Protein AF-A0A925VMS3-F1 (afdb_monomer)

Structure (mmCIF, N/CA/C/O backbone):
data_AF-A0A925VMS3-F1
#
_entry.id   AF-A0A925VMS3-F1
#
loop_
_atom_site.group_PDB
_atom_site.id
_atom_site.type_symbol
_atom_site.label_atom_id
_atom_site.label_alt_id
_atom_site.label_comp_id
_atom_site.label_asym_id
_atom_site.label_entity_id
_atom_site.label_seq_id
_atom_site.pdbx_PDB_ins_code
_atom_site.Cartn_x
_atom_site.Cartn_y
_atom_site.Cartn_z
_atom_site.occupancy
_atom_site.B_iso_or_equiv
_atom_site.auth_seq_id
_atom_site.auth_comp_id
_atom_site.auth_asym_id
_atom_site.auth_atom_id
_atom_site.pdbx_PDB_model_num
ATOM 1 N N . ARG A 1 1 ? -13.664 -15.730 35.295 1.00 66.88 1 ARG A N 1
ATOM 2 C CA . ARG A 1 1 ? -12.703 -15.836 34.170 1.00 66.88 1 ARG A CA 1
ATOM 3 C C . ARG A 1 1 ? -13.511 -15.685 32.893 1.00 66.88 1 ARG A C 1
ATOM 5 O O . ARG A 1 1 ? -14.381 -16.520 32.684 1.00 66.88 1 ARG A O 1
ATOM 12 N N . SER A 1 2 ? -13.298 -14.628 32.112 1.00 81.94 2 SER A N 1
ATOM 13 C CA . SER A 1 2 ? -13.804 -14.570 30.737 1.00 81.94 2 SER A CA 1
ATOM 14 C C . SER A 1 2 ? -12.946 -15.485 29.861 1.00 81.94 2 SER A C 1
ATOM 16 O O . SER A 1 2 ? -11.753 -15.666 30.123 1.00 81.94 2 SER A O 1
ATOM 18 N N . ARG A 1 3 ? -13.569 -16.128 28.875 1.00 87.44 3 ARG A N 1
ATOM 19 C CA . ARG A 1 3 ? -12.893 -16.915 27.844 1.00 87.44 3 ARG A CA 1
ATOM 20 C C . ARG A 1 3 ? -13.373 -16.373 26.511 1.00 87.44 3 ARG A C 1
ATOM 22 O O . ARG A 1 3 ? -14.551 -16.517 26.210 1.00 87.44 3 ARG A O 1
ATOM 29 N N . GLU A 1 4 ? -12.451 -15.824 25.737 1.00 87.56 4 GLU A N 1
ATOM 30 C CA . GLU A 1 4 ? -12.708 -15.406 24.361 1.00 87.56 4 GLU A CA 1
ATOM 31 C C . GLU A 1 4 ? -12.240 -16.492 23.387 1.00 87.56 4 GLU A C 1
ATOM 33 O O . GLU A 1 4 ? -11.300 -17.246 23.672 1.00 87.56 4 GLU A O 1
ATOM 38 N N . ARG A 1 5 ? -12.921 -16.605 22.244 1.00 89.38 5 ARG A N 1
ATOM 39 C CA . ARG A 1 5 ? -12.548 -17.507 21.148 1.00 89.38 5 ARG A CA 1
ATOM 40 C C . ARG A 1 5 ? -12.507 -16.711 19.851 1.00 89.38 5 ARG A C 1
ATOM 42 O O . ARG A 1 5 ? -13.548 -16.297 19.359 1.00 89.38 5 ARG A O 1
ATOM 49 N N . PHE A 1 6 ? -11.318 -16.609 19.274 1.00 87.12 6 PHE A N 1
ATOM 50 C CA . PHE A 1 6 ? -11.099 -16.019 17.959 1.00 87.12 6 PHE A CA 1
ATOM 51 C C . PHE A 1 6 ? -11.103 -17.122 16.898 1.00 87.12 6 PHE A C 1
ATOM 53 O O . PHE A 1 6 ? -10.580 -18.218 17.124 1.00 87.12 6 PHE A O 1
ATOM 60 N N . VAL A 1 7 ? -11.745 -16.856 15.764 1.00 88.81 7 VAL A N 1
ATOM 61 C CA . VAL A 1 7 ? -11.825 -17.772 14.622 1.00 88.81 7 VAL A CA 1
ATOM 62 C C . VAL A 1 7 ? -11.480 -16.972 13.380 1.00 88.81 7 VAL A C 1
ATOM 64 O O . VAL A 1 7 ? -12.069 -15.924 13.147 1.00 88.81 7 VAL A O 1
ATOM 67 N N . SER A 1 8 ? -10.551 -17.483 12.581 1.00 87.19 8 SER A N 1
ATOM 68 C CA . SER A 1 8 ? -10.193 -16.896 11.296 1.00 87.19 8 SER A CA 1
ATOM 69 C C . SER A 1 8 ? -10.151 -17.970 10.210 1.00 87.19 8 SER A C 1
ATOM 71 O O . SER A 1 8 ? -10.013 -19.161 10.501 1.00 87.19 8 SER A O 1
ATOM 73 N N . GLY A 1 9 ? -10.273 -17.533 8.954 1.00 84.88 9 GLY A N 1
ATOM 74 C CA . GLY A 1 9 ? -9.850 -18.312 7.793 1.00 84.88 9 GLY A CA 1
ATOM 75 C C . GLY A 1 9 ? -8.319 -18.405 7.694 1.00 84.88 9 GLY A C 1
ATOM 76 O O . GLY A 1 9 ? -7.619 -18.039 8.643 1.00 84.88 9 GLY A O 1
ATOM 77 N N . PRO A 1 10 ? -7.782 -18.871 6.552 1.00 87.12 10 PRO A N 1
ATOM 78 C CA . PRO A 1 10 ? -6.340 -18.942 6.346 1.00 87.12 10 PRO A CA 1
ATOM 79 C C . PRO A 1 10 ? -5.694 -17.564 6.533 1.00 87.12 10 PRO A C 1
ATOM 81 O O . PRO A 1 10 ? -6.092 -16.593 5.883 1.00 87.12 10 PRO A O 1
ATOM 84 N N . GLN A 1 11 ? -4.716 -17.497 7.431 1.00 86.94 11 GLN A N 1
ATOM 85 C CA . GLN A 1 11 ? -3.882 -16.327 7.673 1.00 86.94 11 GLN A CA 1
ATOM 86 C C . GLN A 1 11 ? -2.421 -16.740 7.604 1.00 86.94 11 GLN A C 1
ATOM 88 O O . GLN A 1 11 ? -2.073 -17.881 7.917 1.00 86.94 11 GLN A O 1
ATOM 93 N N . ARG A 1 12 ? -1.591 -15.797 7.172 1.00 89.06 12 ARG A N 1
ATOM 94 C CA . ARG A 1 12 ? -0.152 -15.981 7.049 1.00 89.06 12 ARG A CA 1
ATOM 95 C C . ARG A 1 12 ? 0.535 -16.098 8.410 1.00 89.06 12 ARG A C 1
ATOM 97 O O . ARG A 1 12 ? 1.390 -16.956 8.603 1.00 89.06 12 ARG A O 1
ATOM 104 N N . ASP A 1 13 ? 0.129 -15.266 9.355 1.00 89.81 13 ASP A N 1
ATOM 105 C CA . ASP A 1 13 ? 0.558 -15.300 10.746 1.00 89.81 13 ASP A CA 1
ATOM 106 C C . ASP A 1 13 ? -0.603 -14.886 11.671 1.00 89.81 13 ASP A C 1
ATOM 108 O O . ASP A 1 13 ? -1.762 -14.853 11.254 1.00 89.81 13 ASP A O 1
ATOM 112 N N . PHE A 1 14 ? -0.313 -14.681 12.957 1.00 88.88 14 PHE A N 1
ATOM 113 C CA . PHE A 1 14 ? -1.307 -14.353 13.975 1.00 88.88 14 PHE A CA 1
ATOM 114 C C . PHE A 1 14 ? -0.775 -13.261 14.901 1.00 88.88 14 PHE A C 1
ATOM 116 O O . PHE A 1 14 ? 0.317 -13.390 15.458 1.00 88.88 14 PHE A O 1
ATOM 123 N N . MET A 1 15 ? -1.596 -12.238 15.132 1.00 89.94 15 MET A N 1
ATOM 124 C CA . MET A 1 15 ? -1.332 -11.163 16.083 1.00 89.94 15 MET A CA 1
ATOM 125 C C . MET A 1 15 ? -2.490 -11.033 17.070 1.00 89.94 15 MET A C 1
ATOM 127 O O . MET A 1 15 ? -3.656 -11.181 16.717 1.00 89.94 15 MET A O 1
ATOM 131 N N . MET A 1 16 ? -2.162 -10.714 18.320 1.00 88.94 16 MET A N 1
ATOM 132 C CA . MET A 1 16 ? -3.140 -10.346 19.337 1.00 88.94 16 MET A CA 1
ATOM 133 C C . MET A 1 16 ? -2.642 -9.109 20.073 1.00 88.94 16 MET A C 1
ATOM 135 O O . MET A 1 16 ? -1.530 -9.098 20.602 1.00 88.94 16 MET A O 1
ATOM 139 N N . THR A 1 17 ? -3.490 -8.087 20.152 1.00 84.12 17 THR A N 1
ATOM 140 C CA . THR A 1 17 ? -3.266 -6.931 21.024 1.00 84.12 17 THR A CA 1
ATOM 141 C C . THR A 1 17 ? -4.254 -6.979 22.186 1.00 84.12 17 THR A C 1
ATOM 143 O O . THR A 1 17 ? -5.398 -7.397 22.032 1.00 84.12 17 THR A O 1
ATOM 146 N N . ALA A 1 18 ? -3.804 -6.591 23.378 1.00 87.12 18 ALA A N 1
ATOM 147 C CA . ALA A 1 18 ? -4.658 -6.464 24.553 1.00 87.12 18 ALA A CA 1
ATOM 148 C C . ALA A 1 18 ? -4.375 -5.108 25.199 1.00 87.12 18 ALA A C 1
ATOM 150 O O . ALA A 1 18 ? -3.366 -4.927 25.882 1.00 87.12 18 ALA A O 1
ATOM 151 N N . MET A 1 19 ? -5.246 -4.139 24.931 1.00 84.88 19 MET A N 1
ATOM 152 C CA . MET A 1 19 ? -5.099 -2.752 25.368 1.00 84.88 19 MET A CA 1
ATOM 153 C C . MET A 1 19 ? -6.327 -2.341 26.180 1.00 84.88 19 MET A C 1
ATOM 155 O O . MET A 1 19 ? -7.441 -2.766 25.889 1.00 84.88 19 MET A O 1
ATOM 159 N N . ASN A 1 20 ? -6.125 -1.526 27.216 1.00 88.06 20 ASN A N 1
ATOM 160 C CA . ASN A 1 20 ? -7.212 -0.994 28.035 1.00 88.06 20 ASN A CA 1
ATOM 161 C C . ASN A 1 20 ? -7.379 0.509 27.783 1.00 88.06 20 ASN A C 1
ATOM 163 O O . ASN A 1 20 ? -6.393 1.211 27.563 1.00 88.06 20 ASN A O 1
ATOM 167 N N . GLY A 1 21 ? -8.617 0.995 27.876 1.00 91.56 21 GLY A N 1
ATOM 168 C CA . GLY A 1 21 ? -8.929 2.422 27.803 1.00 91.56 21 GLY A CA 1
ATOM 169 C C . GLY A 1 21 ? -8.859 3.028 26.402 1.00 91.56 21 GLY A C 1
ATOM 170 O O . GLY A 1 21 ? -8.615 4.226 26.301 1.00 91.56 21 GLY A O 1
ATOM 171 N N . LEU A 1 22 ? -9.036 2.229 25.343 1.00 95.69 22 LEU A N 1
ATOM 172 C CA . LEU A 1 22 ? -9.252 2.747 23.990 1.00 95.69 22 LEU A CA 1
ATOM 173 C C . LEU A 1 22 ? -10.744 2.993 23.755 1.00 95.69 22 LEU A C 1
ATOM 175 O O . LEU A 1 22 ? -11.582 2.182 24.148 1.00 95.69 22 LEU A O 1
ATOM 179 N N . ASP A 1 23 ? -11.047 4.093 23.076 1.00 97.56 23 ASP A N 1
ATOM 180 C CA . ASP A 1 23 ? -12.342 4.311 22.446 1.00 97.56 23 ASP A CA 1
ATOM 181 C C . ASP A 1 23 ? -12.379 3.568 21.102 1.00 97.56 23 ASP A C 1
ATOM 183 O O . ASP A 1 23 ? -11.338 3.224 20.531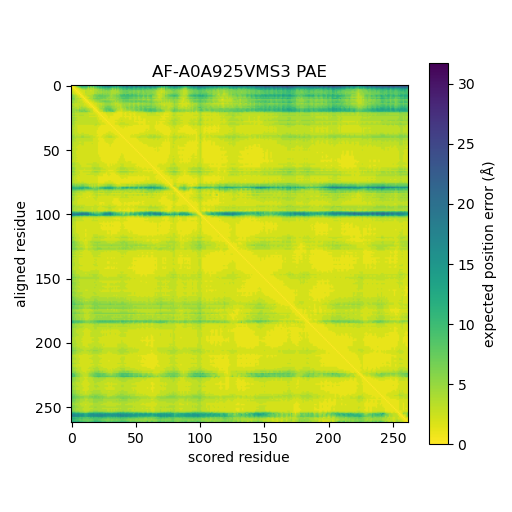 1.00 97.56 23 ASP A O 1
ATOM 187 N N . GLN A 1 24 ? -13.583 3.333 20.579 1.00 97.62 24 GLN A N 1
ATOM 188 C CA . GLN A 1 24 ? -13.754 2.695 19.278 1.00 97.62 24 GLN A CA 1
ATOM 189 C C . GLN A 1 24 ? -14.827 3.371 18.427 1.00 97.62 24 GLN A C 1
ATOM 191 O O . GLN A 1 24 ? -15.846 3.846 18.932 1.00 97.62 24 GLN A O 1
ATOM 196 N N . ALA A 1 25 ? -14.621 3.315 17.116 1.00 98.44 25 ALA A N 1
ATOM 197 C CA . ALA A 1 25 ? -15.638 3.537 16.099 1.00 98.44 25 ALA A CA 1
ATOM 198 C C . ALA A 1 25 ? -15.688 2.302 15.198 1.00 98.44 25 ALA A C 1
ATOM 200 O O . ALA A 1 25 ? -14.659 1.687 14.930 1.00 98.44 25 ALA A O 1
ATOM 201 N N . SER A 1 26 ? -16.866 1.931 14.709 1.00 98.62 26 SER A N 1
ATOM 202 C CA . SER A 1 26 ? -17.013 0.753 13.852 1.00 98.62 26 SER A CA 1
ATOM 203 C C . SER A 1 26 ? -18.007 0.983 12.729 1.00 98.62 26 SER A C 1
ATOM 205 O O . SER A 1 26 ? -18.964 1.739 12.890 1.00 98.62 26 SER A O 1
ATOM 207 N N . GLY A 1 27 ? -17.809 0.275 11.625 1.00 98.62 27 GLY A N 1
ATOM 208 C CA . GLY A 1 27 ? -18.684 0.286 10.463 1.00 98.62 27 GLY A CA 1
ATOM 209 C C . GLY A 1 27 ? -18.505 -0.975 9.627 1.00 98.62 27 GLY A C 1
ATOM 210 O O . GLY A 1 27 ? -17.866 -1.933 10.057 1.00 98.62 27 GLY A O 1
ATOM 211 N N . GLU A 1 28 ? -19.067 -0.972 8.424 1.00 98.50 28 GLU A N 1
ATOM 212 C CA . GLU A 1 28 ? -18.969 -2.088 7.482 1.00 98.50 28 GLU A CA 1
ATOM 213 C C . GLU A 1 28 ? -18.563 -1.587 6.088 1.00 98.50 28 GLU A C 1
ATOM 215 O O . GLU A 1 28 ? -18.894 -0.459 5.696 1.00 98.50 28 GLU A O 1
ATOM 220 N N . ALA A 1 29 ? -17.842 -2.414 5.338 1.00 98.50 29 ALA A N 1
ATOM 221 C CA . ALA A 1 29 ? -17.604 -2.241 3.911 1.00 98.50 29 ALA A CA 1
ATOM 222 C C . ALA A 1 29 ? -17.580 -3.611 3.224 1.00 98.50 29 ALA A C 1
ATOM 224 O O . ALA A 1 29 ? -16.805 -4.477 3.612 1.00 98.50 29 ALA A O 1
ATOM 225 N N . ASP A 1 30 ? -18.423 -3.797 2.205 1.00 97.81 30 ASP A N 1
ATOM 226 C CA . ASP A 1 30 ? -18.496 -5.013 1.382 1.00 97.81 30 ASP A CA 1
ATOM 227 C C . ASP A 1 30 ? -18.602 -6.332 2.178 1.00 97.81 30 ASP A C 1
ATOM 229 O O . ASP A 1 30 ? -18.012 -7.344 1.797 1.00 97.81 30 ASP A O 1
ATOM 233 N N . GLY A 1 31 ? -19.362 -6.337 3.280 1.00 97.25 31 GLY A N 1
ATOM 234 C CA . GLY A 1 31 ? -19.518 -7.507 4.154 1.00 97.25 31 GLY A CA 1
ATOM 235 C C . GLY A 1 31 ? -18.400 -7.696 5.185 1.00 97.25 31 GLY A C 1
ATOM 236 O O . GLY A 1 31 ? -18.443 -8.660 5.948 1.00 97.25 31 GLY A O 1
ATOM 237 N N . THR A 1 32 ? -17.425 -6.786 5.237 1.00 98.25 32 THR A N 1
ATOM 238 C CA . THR A 1 32 ? -16.353 -6.760 6.237 1.00 98.25 32 THR A CA 1
ATOM 239 C C . THR A 1 32 ? -16.691 -5.758 7.329 1.00 98.25 32 THR A C 1
ATOM 241 O O . THR A 1 32 ? -16.842 -4.562 7.060 1.00 98.25 32 THR A O 1
ATOM 244 N N . ARG A 1 33 ? -16.762 -6.217 8.577 1.00 98.50 33 ARG A N 1
ATOM 245 C CA . ARG A 1 33 ? -16.817 -5.342 9.748 1.00 98.50 33 ARG A CA 1
ATOM 246 C C . ARG A 1 33 ? -15.456 -4.685 9.950 1.00 98.50 33 ARG A C 1
ATOM 248 O O . ARG A 1 33 ? -14.433 -5.356 9.946 1.00 98.50 33 ARG A O 1
ATOM 255 N N . ILE A 1 34 ? -15.438 -3.377 10.161 1.00 98.81 34 ILE A N 1
ATOM 256 C CA . ILE A 1 34 ? -14.207 -2.625 10.400 1.00 98.81 34 ILE A CA 1
ATOM 257 C C . ILE A 1 34 ? -14.328 -1.896 11.727 1.00 98.81 34 ILE A C 1
ATOM 259 O O . ILE A 1 34 ? -15.336 -1.228 11.978 1.00 98.81 34 ILE A O 1
ATOM 263 N N . VAL A 1 35 ? -13.308 -2.017 12.571 1.00 98.62 35 VAL A N 1
ATOM 264 C CA . VAL A 1 35 ? -13.250 -1.342 13.871 1.00 98.62 35 VAL A CA 1
ATOM 265 C C . VAL A 1 35 ? -11.980 -0.507 13.946 1.00 98.62 35 VAL A C 1
ATOM 267 O O . VAL A 1 35 ? -10.885 -1.023 13.767 1.00 98.62 35 VAL A O 1
ATOM 270 N N . SER A 1 36 ? -12.117 0.790 14.215 1.00 98.62 36 SER A N 1
ATOM 271 C CA . SER A 1 36 ? -10.994 1.659 14.554 1.00 98.62 36 SER A CA 1
ATOM 272 C C . SER A 1 36 ? -10.924 1.836 16.065 1.00 98.62 36 SER A C 1
ATOM 274 O O . SER A 1 36 ? -11.852 2.381 16.662 1.00 98.62 36 SER A O 1
ATOM 276 N N . TYR A 1 37 ? -9.818 1.398 16.661 1.00 98.31 37 TYR A N 1
ATOM 277 C CA . TYR A 1 37 ? -9.490 1.578 18.072 1.00 98.31 37 TYR A CA 1
ATOM 278 C C . TYR A 1 37 ? -8.510 2.738 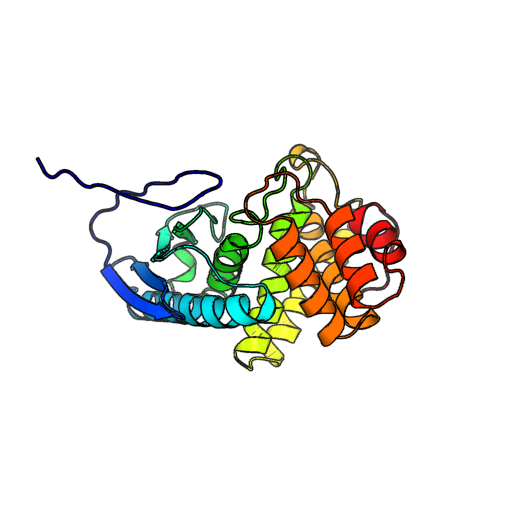18.239 1.00 98.31 37 TYR A C 1
ATOM 280 O O . TYR A 1 37 ? -7.474 2.785 17.573 1.00 98.31 37 TYR A O 1
ATOM 288 N N . TYR A 1 38 ? -8.806 3.674 19.138 1.00 97.69 38 TYR A N 1
ATOM 289 C CA . TYR A 1 38 ? -8.010 4.890 19.313 1.00 97.69 38 TYR A CA 1
ATOM 290 C C . TYR A 1 38 ? -8.002 5.396 20.756 1.00 97.69 38 TYR A C 1
ATOM 292 O O . TYR A 1 38 ? -8.852 5.059 21.574 1.00 97.69 38 TYR A O 1
ATOM 300 N N . GLN A 1 39 ? -7.007 6.217 21.089 1.00 96.81 39 GLN A N 1
ATOM 301 C CA . GLN A 1 39 ? -6.898 6.820 22.416 1.00 96.81 39 GLN A CA 1
ATOM 302 C C . GLN A 1 39 ? -8.040 7.826 22.661 1.00 96.81 39 GLN A C 1
ATOM 304 O O . GLN A 1 39 ? -8.406 8.566 21.738 1.00 96.81 39 GLN A O 1
ATOM 309 N N . PRO A 1 40 ? -8.547 7.934 23.903 1.00 96.31 40 PRO A N 1
ATOM 310 C CA . PRO A 1 40 ? -9.506 8.963 24.274 1.00 96.31 40 PRO A CA 1
ATOM 311 C C . PRO A 1 40 ? -9.018 10.362 23.888 1.00 96.31 40 PRO A C 1
ATOM 313 O O . PRO A 1 40 ? -7.845 10.700 24.053 1.00 96.31 40 PRO A O 1
ATOM 316 N N . GLY A 1 41 ? -9.926 11.174 23.345 1.00 95.69 41 GLY A N 1
ATOM 317 C CA . GLY A 1 41 ? -9.612 12.498 22.791 1.00 95.69 41 GLY A CA 1
ATOM 318 C C . GLY A 1 41 ? -9.253 12.507 21.300 1.00 95.69 41 GLY A C 1
ATOM 319 O O . GLY A 1 41 ? -9.253 13.577 20.696 1.00 95.69 41 GLY A O 1
ATOM 320 N N . ASN A 1 42 ? -9.050 11.344 20.668 1.00 97.12 42 ASN A N 1
ATOM 321 C CA . ASN A 1 42 ? -8.769 11.239 19.230 1.00 97.12 42 ASN A CA 1
ATOM 322 C C . ASN A 1 42 ? -9.989 10.847 18.378 1.00 97.12 42 ASN A C 1
ATOM 324 O O . ASN A 1 42 ? -9.812 10.421 17.239 1.00 97.12 42 ASN A O 1
ATOM 328 N N . ALA A 1 43 ? -11.222 11.009 18.871 1.00 97.31 43 ALA A N 1
ATOM 329 C CA . ALA A 1 43 ? -12.439 10.534 18.195 1.00 97.31 43 ALA A CA 1
ATOM 330 C C . ALA A 1 43 ? -12.552 10.956 16.716 1.00 97.31 43 ALA A C 1
ATOM 332 O O . ALA A 1 43 ? -12.866 10.136 15.858 1.00 97.31 43 ALA A O 1
ATOM 333 N N . ALA A 1 44 ? -12.216 12.207 16.385 1.00 97.00 44 ALA A N 1
ATOM 334 C CA . ALA A 1 44 ? -12.230 12.683 15.000 1.00 97.00 44 ALA A CA 1
ATOM 335 C C . ALA A 1 44 ? -11.154 12.020 14.115 1.00 97.00 44 ALA A C 1
ATOM 337 O O . ALA A 1 44 ? -11.367 11.810 12.923 1.00 97.00 44 ALA A O 1
ATOM 338 N N . ALA A 1 45 ? -9.980 11.694 14.661 1.00 97.69 45 ALA A N 1
ATOM 339 C CA . ALA A 1 45 ? -8.958 10.947 13.928 1.00 97.69 45 ALA A CA 1
ATOM 340 C C . ALA A 1 45 ? -9.325 9.461 13.801 1.00 97.69 45 ALA A C 1
ATOM 342 O O . ALA A 1 45 ? -9.156 8.898 12.727 1.00 97.69 45 ALA A O 1
ATOM 343 N N . GLY A 1 46 ? -9.911 8.870 14.844 1.00 98.12 46 GLY A N 1
ATOM 344 C CA . GLY A 1 46 ? -10.482 7.524 14.818 1.00 98.12 46 GLY A CA 1
ATOM 345 C C . GLY A 1 46 ? -11.555 7.338 13.752 1.00 98.12 46 GLY A C 1
ATOM 346 O O . GLY A 1 46 ? -11.490 6.406 12.957 1.00 98.12 46 GLY A O 1
ATOM 347 N N . ALA A 1 47 ? -12.494 8.282 13.655 1.00 98.31 47 ALA A N 1
ATOM 348 C CA . ALA A 1 47 ? -13.507 8.277 12.602 1.00 98.31 47 ALA A CA 1
ATOM 349 C C . ALA A 1 47 ? -12.887 8.365 11.194 1.00 98.31 47 ALA A C 1
ATOM 351 O O . ALA A 1 47 ? -13.296 7.628 10.302 1.00 98.31 47 ALA A O 1
ATOM 352 N N . ARG A 1 48 ? -11.858 9.206 10.999 1.00 98.00 48 ARG A N 1
ATOM 353 C CA . ARG A 1 48 ? -11.128 9.301 9.719 1.00 98.00 48 ARG A CA 1
ATOM 354 C C . ARG A 1 48 ? -10.354 8.024 9.382 1.00 98.00 48 ARG A C 1
ATOM 356 O O . ARG A 1 48 ? -10.281 7.657 8.216 1.00 98.00 48 ARG A O 1
ATOM 363 N N . ALA A 1 49 ? -9.773 7.353 10.377 1.00 98.56 49 ALA A N 1
ATOM 364 C CA . ALA A 1 49 ? -9.095 6.075 10.177 1.00 98.56 49 ALA A CA 1
ATOM 365 C C . ALA A 1 49 ? -10.089 4.973 9.773 1.00 98.56 49 ALA A C 1
ATOM 367 O O . ALA A 1 49 ? -9.829 4.236 8.825 1.00 98.56 49 ALA A O 1
ATOM 368 N N . LEU A 1 50 ? -11.254 4.911 10.431 1.00 98.81 50 LEU A N 1
ATOM 369 C CA . LEU A 1 50 ? -12.350 4.020 10.043 1.00 98.81 50 LEU A CA 1
ATOM 370 C C . LEU A 1 50 ? -12.817 4.291 8.605 1.00 98.81 50 LEU A C 1
ATOM 372 O O . LEU A 1 50 ? -12.928 3.357 7.814 1.00 98.81 50 LEU A O 1
ATOM 376 N N . GLU A 1 51 ? -13.061 5.557 8.259 1.00 98.75 51 GLU A N 1
ATOM 377 C CA . GLU A 1 51 ? -13.504 5.950 6.919 1.00 98.75 51 GLU A CA 1
ATOM 378 C C . GLU A 1 51 ? -12.482 5.551 5.846 1.00 98.75 51 GLU A C 1
ATOM 380 O O . GLU A 1 51 ? -12.854 4.926 4.850 1.00 98.75 51 GLU A O 1
ATOM 385 N N . ALA A 1 52 ? -11.197 5.838 6.076 1.00 98.75 52 ALA A N 1
ATOM 386 C CA . ALA A 1 52 ? -10.122 5.468 5.161 1.00 98.75 52 ALA A CA 1
ATOM 387 C C . ALA A 1 52 ? -10.044 3.949 4.958 1.00 98.75 52 ALA A C 1
ATOM 389 O O . ALA A 1 52 ? -9.933 3.487 3.824 1.00 98.75 52 ALA A O 1
ATOM 390 N N . ALA A 1 53 ? -10.178 3.156 6.026 1.00 98.88 53 ALA A N 1
ATOM 391 C CA . ALA A 1 53 ? -10.196 1.699 5.923 1.00 98.88 53 ALA A CA 1
ATOM 392 C C . ALA A 1 53 ? -11.424 1.179 5.157 1.00 98.88 53 ALA A C 1
ATOM 394 O O . ALA A 1 53 ? -11.291 0.302 4.306 1.00 98.88 53 ALA A O 1
ATOM 395 N N . GLN A 1 54 ? -12.613 1.747 5.385 1.00 98.94 54 GLN A N 1
ATOM 396 C CA . GLN A 1 54 ? -13.818 1.391 4.628 1.00 98.94 54 GLN A CA 1
ATOM 397 C C . GLN A 1 54 ? -13.687 1.730 3.139 1.00 98.94 54 GLN A C 1
ATOM 399 O O . GLN A 1 54 ? -14.100 0.944 2.288 1.00 98.94 54 GLN A O 1
ATOM 404 N N . GLN A 1 55 ? -13.128 2.896 2.810 1.00 98.88 55 GLN A N 1
ATOM 405 C CA . GLN A 1 55 ? -12.859 3.297 1.429 1.00 98.88 55 GLN A CA 1
ATOM 406 C C . GLN A 1 55 ? -11.820 2.372 0.783 1.00 98.88 55 GLN A C 1
ATOM 408 O O . GLN A 1 55 ? -12.071 1.853 -0.304 1.00 98.88 55 GLN A O 1
ATOM 413 N N . ALA A 1 56 ? -10.713 2.092 1.476 1.00 98.94 56 ALA A N 1
ATOM 414 C CA . ALA A 1 56 ? -9.665 1.189 1.014 1.00 98.94 56 ALA A CA 1
ATOM 415 C C . ALA A 1 56 ? -10.205 -0.220 0.729 1.00 98.94 56 ALA A C 1
ATOM 417 O O . ALA A 1 56 ? -9.972 -0.735 -0.360 1.00 98.94 56 ALA A O 1
ATOM 418 N N . ILE A 1 57 ? -11.007 -0.807 1.629 1.00 98.88 57 ILE A N 1
ATOM 419 C CA . ILE A 1 57 ? -11.642 -2.115 1.391 1.00 98.88 57 ILE A CA 1
ATOM 420 C C . ILE A 1 57 ? -12.484 -2.103 0.111 1.00 98.88 57 ILE A C 1
ATOM 422 O O . ILE A 1 57 ? -12.308 -2.988 -0.724 1.00 98.88 57 ILE A O 1
ATOM 426 N N . ARG A 1 58 ? -13.348 -1.096 -0.091 1.00 98.88 58 ARG A N 1
ATOM 427 C CA . ARG A 1 58 ? -14.190 -1.010 -1.302 1.00 98.88 58 ARG A CA 1
ATOM 428 C C . ARG A 1 58 ? -13.352 -0.902 -2.573 1.00 98.88 58 ARG A C 1
ATOM 430 O O . ARG A 1 58 ? -13.602 -1.609 -3.547 1.00 98.88 58 ARG A O 1
ATOM 437 N N . ILE A 1 59 ? -12.347 -0.028 -2.560 1.00 98.88 59 ILE A N 1
ATOM 438 C CA . ILE A 1 59 ? -11.492 0.235 -3.722 1.00 98.88 59 ILE A CA 1
ATOM 439 C C . ILE A 1 59 ? -10.654 -1.001 -4.056 1.00 98.88 59 ILE A C 1
ATOM 441 O O . ILE A 1 59 ? -10.623 -1.441 -5.205 1.00 98.88 59 ILE A O 1
ATOM 445 N N . PHE A 1 60 ? -10.006 -1.603 -3.063 1.00 98.88 60 PHE A N 1
ATOM 446 C CA . PHE A 1 60 ? -9.124 -2.750 -3.266 1.00 98.88 60 PHE A CA 1
ATOM 447 C C . PHE A 1 60 ? -9.901 -4.031 -3.583 1.00 98.88 60 PHE A C 1
ATOM 449 O O . PHE A 1 60 ? -9.457 -4.808 -4.428 1.00 98.88 60 PHE A O 1
ATOM 456 N N . ASN A 1 61 ? -11.113 -4.207 -3.043 1.00 98.75 61 ASN A N 1
ATOM 457 C CA . ASN A 1 61 ? -12.017 -5.275 -3.479 1.00 98.75 61 ASN A CA 1
ATOM 458 C C . ASN A 1 61 ? -12.298 -5.218 -4.984 1.00 98.75 61 ASN A C 1
ATOM 460 O O . ASN A 1 61 ? -12.301 -6.254 -5.651 1.00 98.75 61 ASN A O 1
ATOM 464 N N . GLN A 1 62 ? -12.530 -4.014 -5.513 1.00 98.38 62 GLN A N 1
ATOM 465 C CA . GLN A 1 62 ? -12.807 -3.800 -6.933 1.00 98.38 62 GLN A CA 1
ATOM 466 C C . GLN A 1 62 ? -11.545 -3.947 -7.791 1.00 98.38 62 GLN A C 1
ATOM 468 O O . GLN A 1 62 ? -11.578 -4.583 -8.845 1.00 98.38 62 GLN A O 1
ATOM 473 N N . ARG A 1 63 ? -10.423 -3.368 -7.351 1.00 98.62 63 ARG A N 1
ATOM 474 C CA . ARG A 1 63 ? -9.195 -3.274 -8.154 1.00 98.62 63 ARG A CA 1
ATOM 475 C C . ARG A 1 63 ? -8.296 -4.505 -8.069 1.00 98.62 63 ARG A C 1
ATOM 477 O O . ARG A 1 63 ? -7.609 -4.793 -9.041 1.00 98.62 63 ARG A O 1
ATOM 484 N N . PHE A 1 64 ? -8.292 -5.229 -6.950 1.00 98.62 64 PHE A N 1
ATOM 485 C CA . PHE A 1 64 ? -7.363 -6.342 -6.702 1.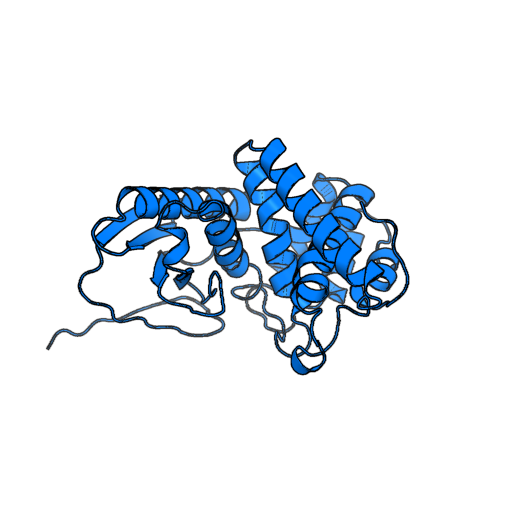00 98.62 64 PHE A CA 1
ATOM 486 C C . PHE A 1 64 ? -8.077 -7.693 -6.598 1.00 98.62 64 PHE A C 1
ATOM 488 O O . PHE A 1 64 ? -7.591 -8.698 -7.109 1.00 98.62 64 PHE A O 1
ATOM 495 N N . GLY A 1 65 ? -9.240 -7.723 -5.947 1.00 97.69 65 GLY A N 1
ATOM 496 C CA . GLY A 1 65 ? -10.025 -8.930 -5.686 1.00 97.69 65 GLY A CA 1
ATOM 497 C C . GLY A 1 65 ? -10.590 -8.930 -4.266 1.00 97.69 65 GLY A C 1
ATOM 498 O O . GLY A 1 65 ? -10.213 -8.104 -3.449 1.00 97.69 65 GLY A O 1
ATOM 499 N N . ARG A 1 66 ? -11.502 -9.849 -3.935 1.00 96.38 66 ARG A N 1
ATOM 500 C CA . ARG A 1 66 ? -12.231 -9.802 -2.653 1.00 96.38 66 ARG A CA 1
ATOM 501 C C . ARG A 1 66 ? -11.377 -10.118 -1.423 1.00 96.38 66 ARG A C 1
ATOM 503 O O . ARG A 1 66 ? -10.827 -11.220 -1.334 1.00 96.38 66 ARG A O 1
ATOM 510 N N . TYR A 1 67 ? -11.417 -9.233 -0.431 1.00 96.56 67 TYR A N 1
ATOM 511 C CA . TYR A 1 67 ? -10.934 -9.474 0.925 1.00 96.56 67 TYR A CA 1
ATOM 512 C C . TYR A 1 67 ? -11.647 -10.688 1.561 1.00 96.56 67 TYR A C 1
ATOM 514 O O . TYR A 1 67 ? -12.875 -10.765 1.503 1.00 96.56 67 TYR A O 1
ATOM 522 N N . PRO A 1 68 ? -10.918 -11.676 2.120 1.00 93.75 68 PRO A N 1
ATOM 523 C CA . PRO A 1 68 ? -11.536 -12.882 2.680 1.00 93.75 68 PRO A CA 1
ATOM 524 C C . PRO A 1 68 ? -12.154 -12.743 4.060 1.00 93.75 68 PRO A C 1
ATOM 526 O O . PRO A 1 68 ? -12.975 -13.589 4.416 1.00 93.75 68 PRO A O 1
ATOM 529 N N . LEU A 1 69 ? -11.630 -11.843 4.892 1.00 94.50 69 LEU A N 1
ATOM 530 C CA . LEU A 1 69 ? -11.917 -11.885 6.322 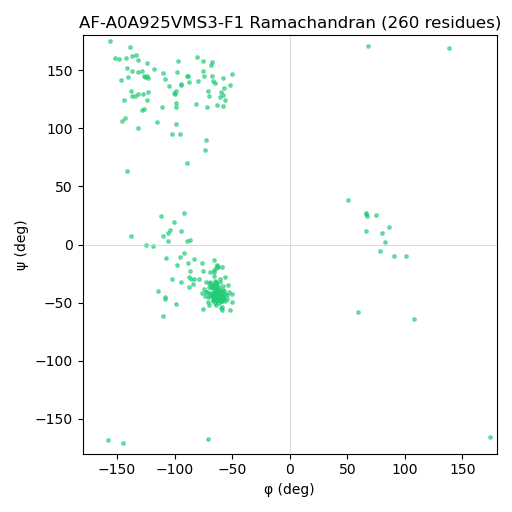1.00 94.50 69 LEU A CA 1
ATOM 531 C C . LEU A 1 69 ? -13.177 -11.079 6.621 1.00 94.50 69 LEU A C 1
ATOM 533 O O . LEU A 1 69 ? -13.445 -10.061 5.994 1.00 94.50 69 LEU A O 1
ATOM 537 N N . ALA A 1 70 ? -13.950 -11.556 7.594 1.00 95.75 70 ALA A N 1
ATOM 538 C CA . ALA A 1 70 ? -15.185 -10.901 8.013 1.00 95.75 70 ALA A CA 1
ATOM 539 C C . ALA A 1 70 ? -14.934 -9.649 8.868 1.00 95.75 70 ALA A C 1
ATOM 541 O O . ALA A 1 70 ? -15.851 -8.853 9.057 1.00 95.75 70 ALA A O 1
ATOM 542 N N . GLU A 1 71 ? -13.720 -9.486 9.398 1.00 96.62 71 GLU A N 1
ATOM 543 C CA . GLU A 1 71 ? -13.359 -8.389 10.290 1.00 96.62 71 GLU A CA 1
ATOM 544 C C . GLU A 1 71 ? -11.948 -7.866 9.989 1.00 96.62 71 GLU A C 1
ATOM 546 O O . GLU A 1 71 ? -11.059 -8.643 9.631 1.00 96.62 71 GLU A O 1
ATOM 551 N N . LEU A 1 72 ? -11.775 -6.550 10.127 1.00 97.88 72 LEU A N 1
ATOM 552 C CA . LEU A 1 72 ? -10.503 -5.837 10.062 1.00 97.88 72 LEU A CA 1
ATOM 553 C C . LEU A 1 72 ? -10.446 -4.791 11.183 1.00 97.88 72 LEU A C 1
ATOM 555 O O . LEU A 1 72 ? -11.327 -3.937 11.301 1.00 97.88 72 LEU A O 1
ATOM 559 N N . GLU A 1 73 ? -9.376 -4.809 11.965 1.00 98.00 73 GLU A N 1
ATOM 560 C CA . GLU A 1 73 ? -9.130 -3.840 13.029 1.00 98.00 73 GLU A CA 1
ATOM 561 C C . GLU A 1 73 ? -8.054 -2.828 12.617 1.00 98.00 73 GLU A C 1
ATOM 563 O O . GLU A 1 73 ? -7.016 -3.191 12.070 1.00 98.00 73 GLU A O 1
ATOM 568 N N . VAL A 1 74 ? -8.287 -1.548 12.909 1.00 98.50 74 VAL A N 1
ATOM 569 C CA . VAL A 1 74 ? -7.330 -0.446 12.746 1.00 98.50 74 VAL A CA 1
ATOM 570 C C . VAL A 1 74 ? -7.016 0.108 14.128 1.00 98.50 74 VAL A C 1
ATOM 572 O O . VAL A 1 74 ? -7.836 0.802 14.728 1.00 98.50 74 VAL A O 1
ATOM 575 N N . VAL A 1 75 ? -5.834 -0.189 14.652 1.00 97.94 75 VAL A N 1
ATOM 576 C CA . VAL A 1 75 ? -5.485 0.075 16.051 1.00 97.94 75 VAL A CA 1
ATOM 577 C C . VAL A 1 75 ? -4.444 1.184 16.140 1.00 97.94 75 VAL A C 1
ATOM 579 O O . VAL A 1 75 ? -3.318 1.046 15.667 1.00 97.94 75 VAL A O 1
ATOM 582 N N . GLN A 1 76 ? -4.785 2.293 16.796 1.00 96.50 76 GLN A N 1
ATOM 583 C CA . GLN A 1 76 ? -3.806 3.309 17.170 1.00 96.50 76 GLN A CA 1
ATOM 584 C C . GLN A 1 76 ? -2.785 2.717 18.159 1.00 96.50 76 GLN A C 1
ATOM 586 O O . GLN A 1 76 ? -3.141 2.332 19.273 1.00 96.50 76 GLN A O 1
ATOM 591 N N . ALA A 1 77 ? -1.502 2.725 17.797 1.00 94.06 77 ALA A N 1
ATOM 592 C CA . ALA A 1 77 ? -0.416 2.158 18.594 1.00 94.06 77 ALA A CA 1
ATOM 593 C C . ALA A 1 77 ? 0.820 3.075 18.632 1.00 94.06 77 ALA A C 1
ATOM 595 O O . ALA A 1 77 ? 0.977 3.979 17.816 1.00 94.06 77 ALA A O 1
ATOM 596 N N . ALA A 1 78 ? 1.714 2.853 19.597 1.00 91.44 78 ALA A N 1
ATOM 597 C CA . ALA A 1 78 ? 3.014 3.523 19.666 1.00 91.44 78 ALA A CA 1
ATOM 598 C C . ALA A 1 78 ? 4.089 2.634 19.017 1.00 91.44 78 ALA A C 1
ATOM 600 O O . ALA A 1 78 ? 4.633 1.740 19.658 1.00 91.44 78 ALA A O 1
ATOM 601 N N . LEU A 1 79 ? 4.380 2.876 17.742 1.00 87.50 79 LEU A N 1
ATOM 602 C CA . LEU A 1 79 ? 5.250 2.079 16.874 1.00 87.50 79 LEU A CA 1
ATOM 603 C C . LEU A 1 79 ? 6.695 2.594 16.800 1.00 87.50 79 LEU A C 1
ATOM 605 O O . LEU A 1 79 ? 7.568 1.860 16.350 1.00 87.50 79 LEU A O 1
ATOM 609 N N . THR A 1 80 ? 6.985 3.795 17.312 1.00 79.00 80 THR A N 1
ATOM 610 C CA . THR A 1 80 ? 8.321 4.438 17.436 1.00 79.00 80 THR A CA 1
ATOM 611 C C . THR A 1 80 ? 9.075 4.654 16.114 1.00 79.00 80 THR A C 1
ATOM 613 O O . THR A 1 80 ? 9.408 5.792 15.793 1.00 79.00 80 THR A O 1
ATOM 616 N N . ASN A 1 81 ? 9.343 3.596 15.349 1.00 81.56 81 ASN A N 1
ATOM 617 C CA . ASN A 1 81 ? 10.161 3.594 14.135 1.00 81.56 81 ASN A CA 1
ATOM 618 C C . ASN A 1 81 ? 9.352 3.426 12.840 1.00 81.56 81 ASN A C 1
ATOM 620 O O . ASN A 1 81 ? 9.898 3.647 11.762 1.00 81.56 81 ASN A O 1
ATOM 624 N N . PHE A 1 82 ? 8.072 3.065 12.938 1.00 87.50 82 PHE A N 1
ATOM 625 C CA . PHE A 1 82 ? 7.206 2.785 11.790 1.00 87.50 82 PHE A CA 1
ATOM 626 C C . PHE A 1 82 ? 5.950 3.658 11.826 1.00 87.50 82 PHE A C 1
ATOM 628 O O . PHE A 1 82 ? 5.566 4.160 12.882 1.00 87.50 82 PHE A O 1
ATOM 635 N N . TYR A 1 83 ? 5.340 3.887 10.662 1.00 91.81 83 TYR A N 1
ATOM 636 C CA . TYR A 1 83 ? 4.058 4.593 10.563 1.00 91.81 83 TYR A CA 1
ATOM 637 C C . TYR A 1 83 ? 2.861 3.647 10.699 1.00 91.81 83 TYR A C 1
ATOM 639 O O . TYR A 1 83 ? 1.824 4.072 11.213 1.00 91.81 83 TYR A O 1
ATOM 647 N N . GLY A 1 84 ? 3.034 2.381 10.326 1.00 95.38 84 GLY A N 1
ATOM 648 C CA . GLY A 1 84 ? 2.088 1.308 10.569 1.00 95.38 84 GLY A CA 1
ATOM 649 C C . GLY A 1 84 ? 2.764 -0.065 10.571 1.00 95.38 84 GLY A C 1
ATOM 650 O O . GLY A 1 84 ? 3.985 -0.145 10.417 1.00 95.38 84 GLY A O 1
ATOM 651 N N . VAL A 1 85 ? 1.978 -1.096 10.886 1.00 95.81 85 VAL A N 1
ATOM 652 C CA . VAL A 1 85 ? 2.343 -2.522 10.814 1.00 95.81 85 VAL A CA 1
ATOM 653 C C . VAL A 1 85 ? 1.094 -3.319 10.429 1.00 95.81 85 VAL A C 1
ATOM 655 O O . VAL A 1 85 ? 0.002 -3.044 10.928 1.00 95.81 85 VAL A O 1
ATOM 658 N N . GLU A 1 86 ? 1.256 -4.338 9.600 1.00 95.81 86 GLU A N 1
ATOM 659 C CA . GLU A 1 86 ? 0.251 -4.809 8.652 1.00 95.81 86 GLU A CA 1
ATOM 660 C C . GLU A 1 86 ? -0.365 -6.194 8.929 1.00 95.81 86 GLU A C 1
ATOM 662 O O . GLU A 1 86 ? -0.838 -6.860 8.002 1.00 95.81 86 GLU A O 1
ATOM 667 N N . TYR A 1 87 ? -0.369 -6.659 10.181 1.00 95.62 87 TYR A N 1
ATOM 668 C CA . TYR A 1 87 ? -0.793 -8.028 10.505 1.00 95.62 87 TYR A CA 1
ATOM 669 C C . TYR A 1 87 ? -2.167 -8.410 9.891 1.00 95.62 87 TYR A C 1
ATOM 671 O O . TYR A 1 87 ? -3.072 -7.572 9.770 1.00 95.62 87 TYR A O 1
ATOM 679 N N . PRO A 1 88 ? -2.386 -9.680 9.502 1.00 94.69 88 PRO A N 1
ATOM 680 C CA . PRO A 1 88 ? -3.640 -10.137 8.916 1.00 94.69 88 PRO A CA 1
ATOM 681 C C . PRO A 1 88 ? -4.831 -9.886 9.847 1.00 94.69 88 PRO A C 1
ATOM 683 O O . PRO A 1 88 ? -4.913 -10.419 10.952 1.00 94.69 88 PRO A O 1
ATOM 686 N N . GLY A 1 89 ? -5.781 -9.080 9.380 1.00 95.88 89 GLY A N 1
ATOM 687 C CA . GLY A 1 89 ? -6.978 -8.693 10.127 1.00 95.88 89 GLY A CA 1
ATOM 688 C C . GLY A 1 89 ? -6.761 -7.605 11.183 1.00 95.88 89 GLY A C 1
ATOM 689 O O . GLY A 1 89 ? -7.750 -7.139 11.741 1.00 95.88 89 GLY A O 1
ATOM 690 N N . ILE A 1 90 ? -5.525 -7.165 11.447 1.00 96.44 90 ILE A N 1
ATOM 691 C CA . ILE A 1 90 ? -5.220 -6.121 12.438 1.00 96.44 90 ILE A CA 1
ATOM 692 C C . ILE A 1 90 ? -4.073 -5.244 11.930 1.00 96.44 90 ILE A C 1
ATOM 694 O O . ILE A 1 90 ? -2.914 -5.650 11.960 1.00 96.44 90 ILE A O 1
ATOM 698 N N . VAL A 1 91 ? -4.372 -4.003 11.555 1.00 97.75 91 VAL A N 1
ATOM 699 C CA . VAL A 1 91 ? -3.349 -3.014 11.200 1.00 97.75 91 VAL A CA 1
ATOM 700 C C . VAL A 1 91 ? -3.094 -2.062 12.361 1.00 97.75 91 VAL A C 1
ATOM 702 O O . VAL A 1 91 ? -4.019 -1.495 12.946 1.00 97.75 91 VAL A O 1
ATOM 705 N N . LEU A 1 92 ? -1.827 -1.874 12.711 1.00 97.50 92 LEU A N 1
ATOM 706 C CA . LEU A 1 92 ? -1.401 -0.921 13.728 1.00 97.50 92 LEU A CA 1
ATOM 707 C C . LEU A 1 92 ? -1.026 0.394 13.052 1.00 97.50 92 LEU A C 1
ATOM 709 O O . LEU A 1 92 ? -0.336 0.381 12.042 1.00 97.50 92 LEU A O 1
ATOM 713 N N . ILE A 1 93 ? -1.429 1.529 13.620 1.00 97.69 93 ILE A N 1
ATOM 714 C CA . ILE A 1 93 ? -1.159 2.862 13.067 1.00 97.69 93 ILE A CA 1
ATOM 715 C C . ILE A 1 93 ? -0.515 3.744 14.132 1.00 97.69 93 ILE A C 1
ATOM 717 O O . ILE A 1 93 ? -1.028 3.878 15.244 1.00 97.69 93 ILE A O 1
ATOM 721 N N . GLU A 1 94 ? 0.595 4.388 13.784 1.00 96.06 94 GLU A N 1
ATOM 722 C CA . GLU A 1 94 ? 1.392 5.196 14.705 1.00 96.06 94 GLU A CA 1
ATOM 723 C C . GLU A 1 94 ? 0.589 6.370 15.294 1.00 96.06 94 GLU A C 1
ATOM 725 O O . GLU A 1 94 ? 0.036 7.219 14.590 1.00 96.06 94 GLU A O 1
ATOM 730 N N . GLN A 1 95 ? 0.588 6.471 16.623 1.00 94.19 95 GLN A N 1
ATOM 731 C CA . GLN A 1 95 ? -0.209 7.421 17.403 1.00 94.19 95 GLN A CA 1
ATOM 732 C C . GLN A 1 95 ? -0.004 8.893 17.027 1.00 94.19 95 GLN A C 1
ATOM 734 O O . GLN A 1 95 ? -0.924 9.698 17.186 1.00 94.19 95 GLN A O 1
ATOM 739 N N . ARG A 1 96 ? 1.172 9.284 16.516 1.00 93.38 96 ARG A N 1
ATOM 740 C CA . ARG A 1 96 ? 1.399 10.673 16.075 1.00 93.38 96 ARG A CA 1
ATOM 741 C C . ARG A 1 96 ? 0.538 11.065 14.867 1.00 93.38 96 ARG A C 1
ATOM 743 O O . ARG A 1 96 ? 0.275 12.255 14.690 1.00 93.38 96 ARG A O 1
ATOM 750 N N . LEU A 1 97 ? 0.052 10.089 14.093 1.00 95.00 97 LEU A N 1
ATOM 751 C CA . LEU A 1 97 ? -0.881 10.299 12.978 1.00 95.00 97 LEU A CA 1
ATOM 752 C C . LEU A 1 97 ? -2.277 10.736 13.439 1.00 95.00 97 LEU A C 1
ATOM 754 O O . LEU A 1 97 ? -2.988 11.437 12.722 1.00 95.00 97 LEU A O 1
ATOM 758 N N . TYR A 1 98 ? -2.640 10.426 14.684 1.00 95.19 98 TYR A N 1
ATOM 759 C CA . TYR A 1 98 ? -3.933 10.802 15.256 1.00 95.19 98 TYR A CA 1
ATOM 760 C C . TYR A 1 98 ? -3.956 12.237 15.805 1.00 95.19 98 TYR A C 1
ATOM 762 O O . TYR A 1 98 ? -5.028 12.792 16.030 1.00 95.19 98 TYR A O 1
ATOM 770 N N . LYS A 1 99 ? -2.791 12.885 15.952 1.00 89.88 99 LYS A N 1
ATOM 771 C CA . LYS A 1 99 ? -2.644 14.234 16.535 1.00 89.88 99 LYS A CA 1
ATOM 772 C C . LYS A 1 99 ? -2.697 15.374 15.505 1.00 89.88 99 LYS A C 1
ATOM 774 O O . LYS A 1 99 ? -2.107 16.427 15.717 1.00 89.88 99 LYS A O 1
ATOM 779 N N . GLY A 1 100 ? -3.388 15.164 14.383 1.00 74.75 100 GLY A N 1
ATOM 780 C CA . GLY A 1 100 ? -3.595 16.195 13.355 1.00 74.75 100 GLY A CA 1
ATOM 781 C C . GLY A 1 100 ? -2.478 16.316 12.314 1.00 74.75 100 GLY A C 1
ATOM 782 O O . GLY A 1 100 ? -2.436 17.304 11.587 1.00 74.75 100 GLY A O 1
ATOM 783 N N . THR A 1 101 ? -1.588 15.328 12.213 1.00 73.94 101 THR A N 1
ATOM 784 C CA . THR A 1 101 ? -0.624 15.266 11.107 1.00 73.94 101 THR A CA 1
ATOM 785 C C . THR A 1 101 ? -1.313 14.807 9.816 1.00 73.94 101 THR A C 1
ATOM 787 O O . THR A 1 101 ? -2.315 14.084 9.837 1.00 73.94 101 THR A O 1
ATOM 790 N N . SER A 1 102 ? -0.806 15.272 8.673 1.00 83.44 102 SER A N 1
ATOM 791 C CA . SER A 1 102 ? -1.234 14.773 7.367 1.00 83.44 102 SER A CA 1
ATOM 792 C C . SER A 1 102 ? -0.773 13.325 7.176 1.00 83.44 102 SER A C 1
ATOM 794 O O . SER A 1 102 ? 0.203 12.882 7.780 1.00 83.44 102 SER A O 1
ATOM 796 N N . GLY A 1 103 ? -1.491 12.578 6.338 1.00 91.88 103 GLY A N 1
ATOM 797 C CA . GLY A 1 103 ? -1.097 11.224 5.944 1.00 91.88 103 GLY A CA 1
ATOM 798 C C . GLY A 1 103 ? -1.828 10.085 6.652 1.00 91.88 103 GLY A C 1
ATOM 799 O O . GLY A 1 103 ? -1.740 8.974 6.155 1.00 91.88 103 GLY A O 1
ATOM 800 N N . LEU A 1 104 ? -2.622 10.328 7.709 1.00 96.88 104 LEU A N 1
ATOM 801 C CA . LEU A 1 104 ? -3.364 9.257 8.406 1.00 96.88 104 LEU A CA 1
ATOM 802 C C . LEU A 1 104 ? -4.157 8.357 7.441 1.00 96.88 104 LEU A C 1
ATOM 804 O O . LEU A 1 104 ? -4.029 7.142 7.505 1.00 96.88 104 LEU A O 1
ATOM 808 N N . ALA A 1 105 ? -4.936 8.947 6.529 1.00 97.62 105 ALA A N 1
ATOM 809 C CA . ALA A 1 105 ? -5.730 8.183 5.568 1.00 97.62 105 ALA A CA 1
ATOM 810 C C . ALA A 1 105 ? -4.860 7.393 4.573 1.00 97.62 105 ALA A C 1
ATOM 812 O O . ALA A 1 105 ? -5.140 6.224 4.333 1.00 97.62 105 ALA A O 1
ATOM 813 N N . THR A 1 106 ? -3.784 7.995 4.040 1.00 97.12 106 THR A N 1
ATOM 814 C CA . THR A 1 106 ? -2.845 7.290 3.146 1.00 97.12 106 THR A CA 1
ATOM 815 C C . THR A 1 106 ? -2.156 6.136 3.876 1.00 97.12 106 THR A C 1
ATOM 817 O O . THR A 1 106 ? -2.064 5.044 3.327 1.00 97.12 106 THR A O 1
ATOM 820 N N . THR A 1 107 ? -1.691 6.351 5.112 1.00 98.00 107 THR A N 1
ATOM 821 C CA . THR A 1 107 ? -1.049 5.303 5.915 1.00 98.00 107 THR A CA 1
ATOM 822 C C . THR A 1 107 ? -2.025 4.171 6.196 1.00 98.00 107 THR A C 1
ATOM 824 O O . THR A 1 107 ? -1.685 3.023 5.955 1.00 98.00 107 THR A O 1
ATOM 827 N N . VAL A 1 108 ? -3.262 4.469 6.608 1.00 98.75 108 VAL A N 1
ATOM 828 C CA . VAL A 1 108 ? -4.289 3.430 6.773 1.00 98.75 108 VAL A CA 1
ATOM 829 C C . VAL A 1 108 ? -4.505 2.671 5.464 1.00 98.75 108 VAL A C 1
ATOM 831 O O . VAL A 1 108 ? -4.498 1.449 5.477 1.00 98.75 108 VAL A O 1
ATOM 834 N N . ALA A 1 109 ? -4.635 3.355 4.325 1.00 98.81 109 ALA A N 1
ATOM 835 C CA . ALA A 1 109 ? -4.793 2.688 3.035 1.00 98.81 109 ALA A CA 1
ATOM 836 C C . ALA A 1 109 ? -3.593 1.794 2.669 1.00 98.81 109 ALA A C 1
ATOM 838 O O . ALA A 1 109 ? -3.796 0.722 2.109 1.00 98.81 109 ALA A O 1
ATOM 839 N N . HIS A 1 110 ? -2.365 2.192 3.009 1.00 98.81 110 HIS A N 1
ATOM 840 C CA . HIS A 1 110 ? -1.162 1.380 2.819 1.00 98.81 110 HIS A CA 1
ATOM 841 C C . HIS A 1 110 ? -1.199 0.095 3.659 1.00 98.81 110 HIS A C 1
ATOM 843 O O . HIS A 1 110 ? -1.105 -0.997 3.101 1.00 98.81 110 HIS A O 1
ATOM 849 N N . GLU A 1 111 ? -1.449 0.204 4.967 1.00 98.75 111 GLU A N 1
ATOM 850 C CA . GLU A 1 111 ? -1.534 -0.978 5.837 1.00 98.75 111 GLU A CA 1
ATOM 851 C C . GLU A 1 111 ? -2.720 -1.885 5.465 1.00 98.75 111 GLU A C 1
ATOM 853 O O . GLU A 1 111 ? -2.651 -3.111 5.546 1.00 98.75 111 GLU A O 1
ATOM 858 N N . VAL A 1 112 ? -3.831 -1.300 5.005 1.00 98.88 112 VAL A N 1
ATOM 859 C CA . VAL A 1 112 ? -4.975 -2.069 4.498 1.00 98.88 112 VAL A CA 1
ATOM 860 C C . VAL A 1 112 ? -4.645 -2.745 3.165 1.00 98.88 112 VAL A C 1
ATOM 862 O O . VAL A 1 112 ? -5.115 -3.853 2.921 1.00 98.88 112 VAL A O 1
ATOM 865 N N . ALA A 1 113 ? -3.810 -2.156 2.308 1.00 98.88 113 ALA A N 1
ATOM 866 C CA . ALA A 1 113 ? -3.372 -2.807 1.073 1.00 98.88 113 ALA A CA 1
ATOM 867 C C . ALA A 1 113 ? -2.548 -4.070 1.352 1.00 98.88 113 ALA A C 1
ATOM 869 O O . ALA A 1 113 ? -2.656 -5.054 0.613 1.00 98.88 113 ALA A O 1
ATOM 870 N N . HIS A 1 114 ? -1.798 -4.095 2.454 1.00 98.56 114 HIS A N 1
ATOM 871 C CA . HIS A 1 114 ? -1.059 -5.284 2.866 1.00 98.56 114 HIS A CA 1
ATOM 872 C C . HIS A 1 114 ? -1.944 -6.487 3.212 1.00 98.56 114 HIS A C 1
ATOM 874 O O . HIS A 1 114 ? -1.520 -7.644 3.148 1.00 98.56 114 HIS A O 1
ATOM 880 N N . GLN A 1 115 ? -3.230 -6.244 3.468 1.00 98.19 115 GLN A N 1
ATOM 881 C CA . GLN A 1 115 ? -4.215 -7.309 3.595 1.00 98.19 115 GLN A CA 1
ATOM 882 C C . GLN A 1 115 ? -4.393 -8.109 2.295 1.00 98.19 115 GLN A C 1
ATOM 884 O O . GLN A 1 115 ? -4.895 -9.226 2.347 1.00 98.19 115 GLN A O 1
ATOM 889 N N . TRP A 1 116 ? -3.962 -7.585 1.142 1.00 98.38 116 TRP A N 1
ATOM 890 C CA . TRP A 1 116 ? -3.777 -8.332 -0.104 1.00 98.38 116 TRP A CA 1
ATOM 891 C C . TRP A 1 116 ? -2.313 -8.721 -0.301 1.00 98.38 116 TRP A C 1
ATOM 893 O O . TRP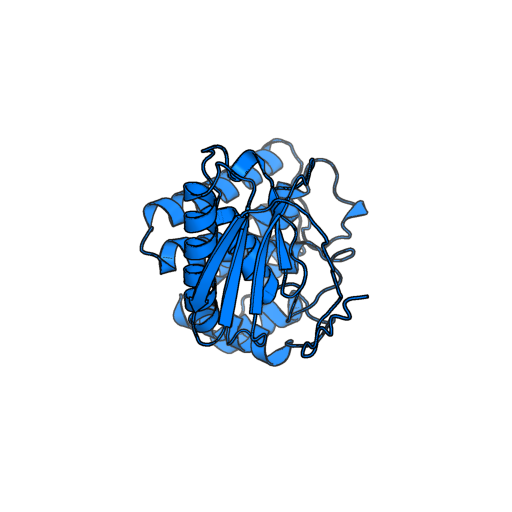 A 1 116 ? -2.027 -9.897 -0.534 1.00 98.38 116 TRP A O 1
ATOM 903 N N . TRP A 1 117 ? -1.406 -7.748 -0.194 1.00 98.19 117 TRP A N 1
ATOM 904 C CA . TRP A 1 117 ? 0.023 -7.881 -0.496 1.00 98.19 117 TRP A CA 1
ATOM 905 C C . TRP A 1 117 ? 0.823 -8.088 0.784 1.00 98.19 117 TRP A C 1
ATOM 907 O O . TRP A 1 117 ? 1.051 -7.122 1.488 1.00 98.19 117 TRP A O 1
ATOM 917 N N . TYR A 1 118 ? 1.263 -9.314 1.063 1.00 96.81 118 TYR A N 1
ATOM 918 C CA . TYR A 1 118 ? 1.718 -9.834 2.363 1.00 96.81 118 TYR A CA 1
ATOM 919 C C . TYR A 1 118 ? 0.699 -10.810 2.946 1.00 96.81 118 TYR A C 1
ATOM 921 O O . TYR A 1 118 ? 1.020 -11.990 3.084 1.00 96.81 118 TYR A O 1
ATOM 929 N N . GLY A 1 119 ? -0.516 -10.349 3.262 1.00 95.56 119 GLY A N 1
ATOM 930 C CA . GLY A 1 119 ? -1.487 -11.136 4.026 1.00 95.56 119 GLY A CA 1
ATOM 931 C C . GLY A 1 119 ? -2.108 -12.294 3.243 1.00 95.56 119 GLY A C 1
ATOM 932 O O . GLY A 1 119 ? -2.287 -13.383 3.784 1.00 95.56 119 GLY A O 1
ATOM 933 N N . GLN A 1 120 ? -2.443 -12.069 1.969 1.00 95.94 120 GLN A N 1
ATOM 934 C CA . GLN A 1 120 ? -3.055 -13.084 1.100 1.00 95.94 120 GLN A CA 1
ATOM 935 C C . GLN A 1 120 ? -2.084 -13.587 0.042 1.00 95.94 120 GLN A C 1
ATOM 937 O O . GLN A 1 120 ? -1.996 -14.788 -0.190 1.00 95.94 120 GLN A O 1
ATOM 942 N N . VAL A 1 121 ? -1.373 -12.672 -0.606 1.00 97.12 121 VAL A N 1
ATOM 943 C CA . VAL A 1 121 ? -0.296 -12.963 -1.546 1.00 97.12 121 VAL A CA 1
ATOM 944 C C . VAL A 1 121 ? 1.008 -12.727 -0.800 1.00 97.12 121 VAL A C 1
ATOM 946 O O . VAL A 1 121 ? 1.459 -11.589 -0.681 1.00 97.12 121 VAL A O 1
ATOM 949 N N . GLY A 1 122 ? 1.564 -13.797 -0.241 1.00 95.88 122 GLY A N 1
ATOM 950 C CA . GLY A 1 122 ? 2.780 -13.759 0.556 1.00 95.88 122 GLY A CA 1
ATOM 951 C C . GLY A 1 122 ? 4.047 -13.935 -0.282 1.00 95.88 122 GLY A C 1
ATOM 952 O O . GLY A 1 122 ? 4.090 -14.690 -1.255 1.00 95.88 122 GLY A O 1
ATOM 953 N N . ASN A 1 123 ? 5.101 -13.245 0.137 1.00 95.62 123 ASN A N 1
ATOM 954 C CA . ASN A 1 123 ? 6.470 -13.307 -0.378 1.00 95.62 123 ASN A CA 1
ATOM 955 C C . ASN A 1 123 ? 7.462 -13.410 0.788 1.00 95.62 123 ASN A C 1
ATOM 957 O O . ASN A 1 123 ? 7.130 -13.046 1.911 1.00 95.62 123 ASN A O 1
ATOM 961 N N . ASP A 1 124 ? 8.708 -13.821 0.560 1.00 95.19 124 ASP A N 1
ATOM 962 C CA . ASP A 1 124 ? 9.736 -13.752 1.607 1.00 95.19 124 ASP A CA 1
ATOM 963 C C . ASP A 1 124 ? 10.169 -12.290 1.843 1.00 95.19 124 ASP A C 1
ATOM 965 O O . ASP A 1 124 ? 11.112 -11.791 1.234 1.00 95.19 124 ASP A O 1
ATOM 969 N N . ALA A 1 125 ? 9.499 -11.587 2.758 1.00 92.75 125 ALA A N 1
ATOM 970 C CA . ALA A 1 125 ? 9.772 -10.177 3.055 1.00 92.75 125 ALA A CA 1
ATOM 971 C C . ALA A 1 125 ? 11.225 -9.917 3.512 1.00 92.75 125 ALA A C 1
ATOM 973 O O . ALA A 1 125 ? 11.729 -8.803 3.403 1.00 92.75 125 ALA A O 1
ATOM 974 N N . GLN A 1 126 ? 11.959 -10.938 3.971 1.00 94.50 126 GLN A N 1
ATOM 975 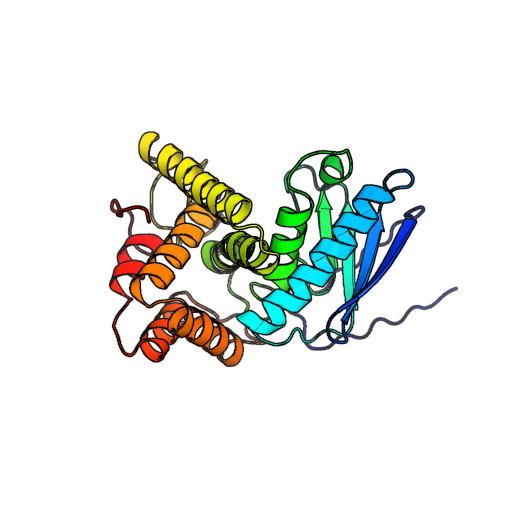C CA . GLN A 1 126 ? 13.374 -10.789 4.319 1.00 94.50 126 GLN A CA 1
ATOM 976 C C . GLN A 1 126 ? 14.290 -10.892 3.099 1.00 94.50 126 GLN A C 1
ATOM 978 O O . GLN A 1 126 ? 15.360 -10.280 3.086 1.00 94.50 126 GLN A O 1
ATOM 983 N N . ARG A 1 127 ? 13.904 -11.650 2.068 1.00 95.62 127 ARG A N 1
ATOM 984 C CA . ARG A 1 127 ? 14.684 -11.816 0.830 1.00 95.62 127 ARG A CA 1
ATOM 985 C C . ARG A 1 127 ? 14.274 -10.864 -0.286 1.00 95.62 127 ARG A C 1
ATOM 987 O O . ARG A 1 127 ? 15.129 -10.489 -1.087 1.00 95.62 127 ARG A O 1
ATOM 994 N N . ASN A 1 128 ? 13.000 -10.502 -0.355 1.00 94.69 128 ASN A N 1
ATOM 995 C CA . ASN A 1 128 ? 12.423 -9.658 -1.393 1.00 94.69 128 ASN A CA 1
ATOM 996 C C . ASN A 1 128 ? 11.368 -8.689 -0.831 1.00 94.69 128 ASN A C 1
ATOM 998 O O . ASN A 1 128 ? 10.217 -8.759 -1.261 1.00 94.69 128 ASN A O 1
ATOM 1002 N N . PRO A 1 129 ? 11.767 -7.759 0.065 1.00 97.25 129 PRO A N 1
ATOM 1003 C CA . PRO A 1 129 ? 10.857 -6.815 0.729 1.00 97.25 129 PRO A CA 1
ATOM 1004 C C . PRO A 1 129 ? 10.170 -5.844 -0.233 1.00 97.25 129 PRO A C 1
ATOM 1006 O O . PRO A 1 129 ? 9.176 -5.226 0.103 1.00 97.25 129 PRO A O 1
ATOM 1009 N N . TRP A 1 130 ? 10.714 -5.646 -1.435 1.00 98.31 130 TRP A N 1
ATOM 1010 C CA . TRP A 1 130 ? 10.156 -4.684 -2.385 1.00 98.31 130 TRP A CA 1
ATOM 1011 C C . TRP A 1 130 ? 8.765 -5.082 -2.892 1.00 98.31 130 TRP A C 1
ATOM 1013 O O . TRP A 1 130 ? 8.049 -4.227 -3.401 1.00 98.31 130 TRP A O 1
ATOM 1023 N N . LEU A 1 131 ? 8.417 -6.373 -2.855 1.00 98.44 131 LEU A N 1
ATOM 1024 C CA . LEU A 1 131 ? 7.251 -6.884 -3.568 1.00 98.44 131 LEU A CA 1
ATOM 1025 C C . LEU A 1 131 ? 5.953 -6.504 -2.854 1.00 98.44 131 LEU A C 1
ATOM 1027 O O . LEU A 1 131 ? 5.095 -5.863 -3.452 1.00 98.44 131 LEU A O 1
ATOM 1031 N N . ASP A 1 132 ? 5.830 -6.865 -1.582 1.00 98.00 132 ASP A N 1
ATOM 1032 C CA . ASP A 1 132 ? 4.732 -6.457 -0.708 1.00 98.00 132 ASP A CA 1
ATOM 1033 C C . ASP A 1 132 ? 4.744 -4.947 -0.467 1.00 98.00 132 ASP A C 1
ATOM 1035 O O . ASP A 1 132 ? 3.739 -4.286 -0.733 1.00 98.00 132 ASP A O 1
ATOM 1039 N N . GLU A 1 133 ? 5.887 -4.381 -0.078 1.00 98.56 133 GLU A N 1
ATOM 1040 C CA . GLU A 1 133 ? 5.998 -2.947 0.224 1.00 98.56 133 GLU A CA 1
ATOM 1041 C C . GLU A 1 133 ? 5.754 -2.063 -1.001 1.00 98.56 133 GLU A C 1
ATOM 1043 O O . GLU A 1 133 ? 5.120 -1.009 -0.918 1.00 98.56 133 GLU A O 1
ATOM 1048 N N . GLY A 1 134 ? 6.214 -2.492 -2.175 1.00 98.56 134 GLY A N 1
ATOM 1049 C CA . GLY A 1 134 ? 6.007 -1.792 -3.436 1.00 98.56 134 GLY A CA 1
ATOM 1050 C C . GLY A 1 134 ? 4.556 -1.824 -3.898 1.00 98.56 134 GLY A C 1
ATOM 1051 O O . GLY A 1 134 ? 4.019 -0.784 -4.287 1.00 98.56 134 GLY A O 1
ATOM 1052 N N . LEU A 1 135 ? 3.898 -2.986 -3.816 1.00 98.88 135 LEU A N 1
ATOM 1053 C CA . LEU A 1 135 ? 2.474 -3.125 -4.132 1.00 98.88 135 LEU A CA 1
ATOM 1054 C C . LEU A 1 135 ? 1.606 -2.324 -3.150 1.00 98.88 135 LEU A C 1
ATOM 1056 O O . LEU A 1 135 ? 0.698 -1.604 -3.578 1.00 98.88 135 LEU A O 1
ATOM 1060 N N . ALA A 1 136 ? 1.904 -2.372 -1.850 1.00 98.81 136 ALA A N 1
ATOM 1061 C CA . ALA A 1 136 ? 1.208 -1.573 -0.845 1.00 98.81 136 ALA A CA 1
ATOM 1062 C C . ALA A 1 136 ? 1.474 -0.067 -1.015 1.00 98.81 136 ALA A C 1
ATOM 1064 O O . ALA A 1 136 ? 0.570 0.751 -0.838 1.00 98.81 136 ALA A O 1
ATOM 1065 N N . SER A 1 137 ? 2.690 0.332 -1.398 1.00 98.81 137 SER A N 1
ATOM 1066 C CA . SER A 1 137 ? 3.033 1.732 -1.696 1.00 98.81 137 SER A CA 1
ATOM 1067 C C . SER A 1 137 ? 2.273 2.248 -2.912 1.00 98.81 137 SER A C 1
ATOM 1069 O O . SER A 1 137 ? 1.675 3.319 -2.863 1.00 98.81 137 SER A O 1
ATOM 1071 N N . TYR A 1 138 ? 2.221 1.468 -3.992 1.00 98.88 138 TYR A N 1
ATOM 1072 C CA . TYR A 1 138 ? 1.456 1.838 -5.181 1.00 98.88 138 TYR A CA 1
ATOM 1073 C C . TYR A 1 138 ? -0.053 1.897 -4.912 1.00 98.88 138 TYR A C 1
ATOM 1075 O O . TYR A 1 138 ? -0.762 2.738 -5.464 1.00 98.88 138 TYR A O 1
ATOM 1083 N N . SER A 1 139 ? -0.545 1.063 -3.994 1.00 98.94 139 SER A N 1
ATOM 1084 C CA . SER A 1 139 ? -1.948 1.073 -3.571 1.00 98.94 139 SER A CA 1
ATOM 1085 C C . SER A 1 139 ? -2.371 2.397 -2.920 1.00 98.94 139 SER A C 1
ATOM 1087 O O . SER A 1 139 ? -3.558 2.713 -2.927 1.00 98.94 139 SER A O 1
ATOM 1089 N N . GLN A 1 140 ? -1.432 3.220 -2.434 1.00 98.75 140 GLN A N 1
ATOM 1090 C CA . GLN A 1 140 ? -1.714 4.586 -1.974 1.00 98.75 140 GLN A CA 1
ATOM 1091 C C . GLN A 1 140 ? -2.216 5.480 -3.121 1.00 98.75 140 GLN A C 1
ATOM 1093 O O . GLN A 1 140 ? -3.178 6.227 -2.944 1.00 98.75 140 GLN A O 1
ATOM 1098 N N . ILE A 1 141 ? -1.617 5.359 -4.312 1.00 98.81 141 ILE A N 1
ATOM 1099 C CA . ILE A 1 141 ? -2.039 6.078 -5.525 1.00 98.81 141 ILE A CA 1
ATOM 1100 C C . ILE A 1 141 ? -3.424 5.579 -5.953 1.00 98.81 141 ILE A C 1
ATOM 1102 O O . ILE A 1 141 ? -4.337 6.381 -6.137 1.00 98.81 141 ILE A O 1
ATOM 1106 N N . VAL A 1 142 ? -3.611 4.254 -6.006 1.00 98.88 142 VAL A N 1
ATOM 1107 C CA . VAL A 1 142 ? -4.900 3.623 -6.352 1.00 98.88 142 VAL A CA 1
ATOM 1108 C C . VAL A 1 142 ? -6.015 4.049 -5.390 1.00 98.88 142 VAL A C 1
ATOM 1110 O O . VAL A 1 142 ? -7.134 4.324 -5.817 1.00 98.88 142 VAL A O 1
ATOM 1113 N N . TYR A 1 143 ? -5.719 4.134 -4.092 1.00 98.88 143 TYR A N 1
ATOM 1114 C CA . TYR A 1 143 ? -6.654 4.618 -3.080 1.00 98.88 143 TYR A CA 1
ATOM 1115 C C . TYR A 1 143 ? -7.069 6.069 -3.341 1.00 98.88 143 TYR A C 1
ATOM 1117 O O . TYR A 1 143 ? -8.263 6.366 -3.377 1.00 98.88 143 TYR A O 1
ATOM 1125 N N . ARG A 1 144 ? -6.097 6.963 -3.563 1.00 98.69 144 ARG A N 1
ATOM 1126 C CA . ARG A 1 144 ? -6.347 8.388 -3.829 1.00 98.69 144 ARG A CA 1
ATOM 1127 C C . ARG A 1 144 ? -7.197 8.588 -5.081 1.00 98.69 144 ARG A C 1
ATOM 1129 O O . ARG A 1 144 ? -8.196 9.301 -5.035 1.00 98.69 144 ARG A O 1
ATOM 1136 N N . GLU A 1 145 ? -6.867 7.890 -6.163 1.00 98.62 145 GLU A N 1
ATOM 1137 C CA . GLU A 1 145 ? -7.680 7.879 -7.383 1.00 98.62 145 GLU A CA 1
ATOM 1138 C C . GLU A 1 145 ? -9.099 7.360 -7.118 1.00 98.62 145 GLU A C 1
ATOM 1140 O O . GLU A 1 145 ? -10.075 7.955 -7.575 1.00 98.62 145 GLU A O 1
ATOM 1145 N N . GLY A 1 146 ? -9.229 6.279 -6.344 1.00 98.62 146 GLY A N 1
ATOM 1146 C CA . GLY A 1 146 ? -10.511 5.649 -6.031 1.00 98.62 146 GLY A CA 1
ATOM 1147 C C . GLY A 1 146 ? -11.454 6.513 -5.191 1.00 98.62 146 GLY A C 1
ATOM 1148 O O . GLY A 1 146 ? -12.669 6.379 -5.325 1.00 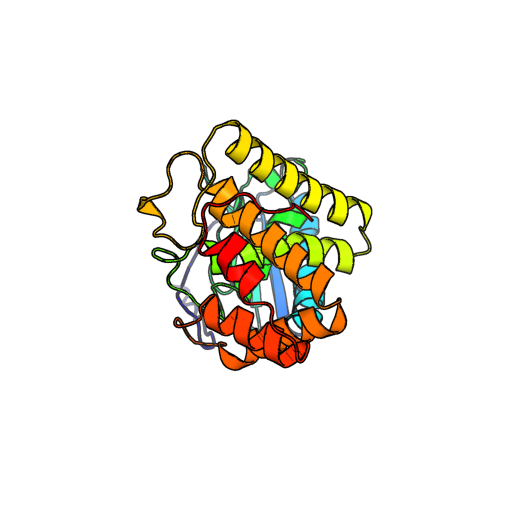98.62 146 GLY A O 1
ATOM 1149 N N . ILE A 1 147 ? -10.924 7.427 -4.372 1.00 98.50 147 ILE A N 1
ATOM 1150 C CA . ILE A 1 147 ? -11.725 8.428 -3.644 1.00 98.50 147 ILE A CA 1
ATOM 1151 C C . ILE A 1 147 ? -11.934 9.732 -4.438 1.00 98.50 147 ILE A C 1
ATOM 1153 O O . ILE A 1 147 ? -12.534 10.671 -3.920 1.00 98.50 147 ILE A O 1
ATOM 1157 N N . GLY A 1 148 ? -11.448 9.808 -5.683 1.00 98.38 148 GLY A N 1
ATOM 1158 C CA . GLY A 1 148 ? -11.548 10.993 -6.542 1.00 98.38 148 GLY A CA 1
ATOM 1159 C C . GLY A 1 148 ? -10.516 12.090 -6.253 1.00 98.38 148 GLY A C 1
ATOM 1160 O O . GLY A 1 148 ? -10.616 13.183 -6.807 1.00 98.38 148 GLY A O 1
ATOM 1161 N N . ASP A 1 149 ? -9.512 11.818 -5.418 1.00 98.00 149 ASP A N 1
ATOM 1162 C CA . ASP A 1 149 ? -8.442 12.751 -5.052 1.00 98.00 149 ASP A CA 1
ATOM 1163 C C . ASP A 1 149 ? -7.255 12.638 -6.024 1.00 98.00 149 ASP A C 1
ATOM 1165 O O . ASP A 1 149 ? -6.181 12.128 -5.698 1.00 98.00 149 ASP A O 1
ATOM 1169 N N . ILE A 1 150 ? -7.468 13.096 -7.261 1.00 98.12 150 ILE A N 1
ATOM 1170 C CA . ILE A 1 150 ? -6.464 13.020 -8.336 1.00 98.12 150 ILE A CA 1
ATOM 1171 C C . ILE A 1 150 ? -5.229 13.875 -8.025 1.00 98.12 150 ILE A C 1
ATOM 1173 O O . ILE A 1 150 ? -4.103 13.488 -8.337 1.00 98.12 150 ILE A O 1
ATOM 1177 N N . GLU A 1 151 ? -5.414 15.033 -7.390 1.00 98.12 151 GLU A N 1
ATOM 1178 C CA . GLU A 1 151 ? -4.293 15.869 -6.953 1.00 98.12 151 GLU A CA 1
ATOM 1179 C C . GLU A 1 151 ? -3.465 15.152 -5.879 1.00 98.12 151 GLU A C 1
ATOM 1181 O O . GLU A 1 151 ? -2.240 15.085 -5.990 1.00 98.12 151 GLU A O 1
ATOM 1186 N N . GLY A 1 152 ? -4.119 14.539 -4.887 1.00 97.88 152 GLY A N 1
ATOM 1187 C CA . GLY A 1 152 ? -3.462 13.703 -3.889 1.00 97.88 152 GLY A CA 1
ATOM 1188 C C . GLY A 1 152 ? -2.711 12.527 -4.507 1.00 97.88 152 GLY A C 1
ATOM 1189 O O . GLY A 1 152 ? -1.557 12.304 -4.152 1.00 97.88 152 GLY A O 1
ATOM 1190 N N . ALA A 1 153 ? -3.301 11.826 -5.479 1.00 98.38 153 ALA A N 1
ATOM 1191 C CA . ALA A 1 153 ? -2.637 10.737 -6.199 1.00 98.38 153 ALA A CA 1
ATOM 1192 C C . ALA A 1 153 ? -1.345 11.208 -6.896 1.00 98.38 153 ALA A C 1
ATOM 1194 O O . ALA A 1 153 ? -0.289 10.585 -6.755 1.00 98.38 153 ALA A O 1
ATOM 1195 N N . ASN A 1 154 ? -1.402 12.354 -7.582 1.00 98.25 154 ASN A N 1
ATOM 1196 C CA . ASN A 1 154 ? -0.236 12.964 -8.222 1.00 98.25 154 ASN A CA 1
ATOM 1197 C C . ASN A 1 154 ? 0.829 13.396 -7.204 1.00 98.25 154 ASN A C 1
ATOM 1199 O O . ASN A 1 154 ? 2.024 13.241 -7.465 1.00 98.25 154 ASN A O 1
ATOM 1203 N N . ASN A 1 155 ? 0.414 13.907 -6.043 1.00 98.06 155 ASN A N 1
ATOM 1204 C CA . ASN A 1 155 ? 1.317 14.291 -4.962 1.00 98.06 155 ASN A CA 1
ATOM 1205 C C . ASN A 1 155 ? 2.033 13.076 -4.348 1.00 98.06 155 ASN A C 1
ATOM 1207 O O . ASN A 1 155 ? 3.241 13.151 -4.121 1.00 98.06 155 ASN A O 1
ATOM 1211 N N . GLU A 1 156 ? 1.339 11.950 -4.139 1.00 97.81 156 GLU A N 1
ATOM 1212 C CA . GLU A 1 156 ? 1.965 10.699 -3.673 1.00 97.81 156 GLU A CA 1
ATOM 1213 C C . GLU A 1 156 ? 2.996 10.192 -4.694 1.00 97.81 156 GLU A C 1
ATOM 1215 O O . GLU A 1 156 ? 4.156 9.934 -4.354 1.00 97.81 156 GLU A O 1
ATOM 1220 N N . LEU A 1 157 ? 2.622 10.153 -5.980 1.00 98.50 157 LEU A N 1
ATOM 1221 C CA . LEU A 1 157 ? 3.534 9.766 -7.056 1.00 98.50 157 LEU A CA 1
ATOM 1222 C C . LEU A 1 157 ? 4.765 10.688 -7.111 1.00 98.50 157 LEU A C 1
ATOM 1224 O O . LEU A 1 157 ? 5.901 10.217 -7.209 1.00 98.50 157 LEU A O 1
ATOM 1228 N N . GLN A 1 158 ? 4.572 12.002 -6.966 1.00 98.56 158 GLN A N 1
ATOM 1229 C CA . GLN A 1 158 ? 5.662 12.975 -6.887 1.00 98.56 158 GLN A CA 1
ATOM 1230 C C . GLN A 1 158 ? 6.554 12.772 -5.650 1.00 98.56 158 GLN A C 1
ATOM 1232 O O . GLN A 1 158 ? 7.774 12.976 -5.725 1.00 98.56 158 GLN A O 1
ATOM 1237 N N . GLY A 1 159 ? 5.983 12.341 -4.526 1.00 98.25 159 GLY A N 1
ATOM 1238 C CA . GLY A 1 159 ? 6.720 11.936 -3.331 1.00 98.25 159 GLY A CA 1
ATOM 1239 C C . GLY A 1 159 ? 7.673 10.775 -3.618 1.00 98.25 159 GLY A C 1
ATOM 1240 O O . GLY A 1 159 ? 8.868 10.862 -3.308 1.00 98.25 159 GLY A O 1
ATOM 1241 N N . PHE A 1 160 ? 7.192 9.733 -4.305 1.00 98.56 160 PHE A N 1
ATOM 1242 C CA . PHE A 1 160 ? 8.035 8.611 -4.730 1.00 98.56 160 PHE A CA 1
ATOM 1243 C C . PHE A 1 160 ? 9.129 9.046 -5.710 1.00 98.56 160 PHE A C 1
ATOM 1245 O O . PHE A 1 160 ? 10.297 8.698 -5.506 1.00 98.56 160 PHE A O 1
ATOM 1252 N N . ARG A 1 161 ? 8.801 9.882 -6.709 1.00 98.50 161 ARG A N 1
ATOM 1253 C CA . ARG A 1 161 ? 9.797 10.467 -7.631 1.00 98.50 161 ARG A CA 1
ATOM 1254 C C . ARG A 1 161 ? 10.901 11.195 -6.873 1.00 98.50 161 ARG A C 1
ATOM 1256 O O . ARG A 1 161 ? 12.081 10.974 -7.131 1.00 98.50 161 ARG A O 1
ATOM 1263 N N . THR A 1 162 ? 10.527 12.027 -5.904 1.00 98.25 162 THR A N 1
ATOM 1264 C CA . THR A 1 162 ? 11.467 12.824 -5.104 1.00 98.25 162 THR A CA 1
ATOM 1265 C C . THR A 1 162 ? 12.364 11.937 -4.239 1.00 98.25 162 THR A C 1
ATOM 1267 O O . THR A 1 162 ? 13.581 12.133 -4.200 1.00 98.25 162 THR A O 1
ATOM 1270 N N . SER A 1 163 ? 11.783 10.932 -3.576 1.00 97.56 163 SER A N 1
ATOM 1271 C CA . SER A 1 163 ? 12.517 9.959 -2.759 1.00 97.56 163 SER A CA 1
ATOM 1272 C C . SER A 1 163 ? 13.557 9.196 -3.587 1.00 97.56 163 SER A C 1
ATOM 1274 O O . SER A 1 163 ? 14.740 9.148 -3.229 1.00 97.56 163 SER A O 1
ATOM 1276 N N . TYR A 1 164 ? 13.147 8.673 -4.745 1.00 97.56 164 TYR A N 1
ATOM 1277 C CA . TYR A 1 164 ? 14.037 7.922 -5.623 1.00 97.56 164 TYR A CA 1
ATOM 1278 C C . TYR A 1 164 ? 15.109 8.814 -6.271 1.00 97.56 164 TYR A C 1
ATOM 1280 O O . TYR A 1 164 ? 16.292 8.462 -6.268 1.00 97.56 164 TYR A O 1
ATOM 1288 N N . ALA A 1 165 ? 14.742 10.013 -6.739 1.00 96.50 165 ALA A N 1
ATOM 1289 C CA . ALA A 1 165 ? 15.689 10.983 -7.290 1.00 96.50 165 ALA A CA 1
ATOM 1290 C C . ALA A 1 165 ? 16.775 11.368 -6.274 1.00 96.50 165 ALA A C 1
ATOM 1292 O O . ALA A 1 165 ? 17.956 11.417 -6.622 1.00 96.50 165 ALA A O 1
ATOM 1293 N N . ARG A 1 166 ? 16.406 11.563 -5.001 1.00 96.25 166 ARG A N 1
ATOM 1294 C CA . ARG A 1 166 ? 17.366 11.833 -3.924 1.00 96.25 166 ARG A CA 1
ATOM 1295 C C . ARG A 1 166 ? 18.343 10.674 -3.726 1.00 96.25 166 ARG A C 1
ATOM 1297 O O . ARG A 1 166 ? 19.540 10.917 -3.587 1.00 96.25 166 ARG A O 1
ATOM 1304 N N . ALA A 1 167 ? 17.869 9.428 -3.732 1.00 95.38 167 ALA A N 1
ATOM 1305 C CA . ALA A 1 167 ? 18.752 8.266 -3.630 1.00 95.38 167 ALA A CA 1
ATOM 1306 C C . ALA A 1 167 ? 19.728 8.191 -4.816 1.00 95.38 167 ALA A C 1
ATOM 1308 O O . ALA A 1 167 ? 20.923 7.983 -4.605 1.00 95.38 167 ALA A O 1
ATOM 1309 N N . ARG A 1 168 ? 19.260 8.453 -6.045 1.00 94.69 168 ARG A N 1
ATOM 1310 C CA . ARG A 1 168 ? 20.115 8.520 -7.244 1.00 94.69 168 ARG A CA 1
ATOM 1311 C C . ARG A 1 168 ? 21.194 9.595 -7.128 1.00 94.69 168 ARG A C 1
ATOM 1313 O O . ARG A 1 168 ? 22.364 9.302 -7.349 1.00 94.69 168 ARG A O 1
ATOM 1320 N N . GLN A 1 169 ? 20.825 10.811 -6.723 1.00 95.12 169 GLN A N 1
ATOM 1321 C CA . GLN A 1 169 ? 21.767 11.926 -6.535 1.00 95.12 169 GLN A CA 1
ATOM 1322 C C . GLN A 1 169 ? 22.845 11.624 -5.485 1.00 95.12 169 GLN A C 1
ATOM 1324 O O . GLN A 1 169 ? 23.965 12.112 -5.586 1.00 95.12 169 GLN A O 1
ATOM 1329 N N . GLN A 1 170 ? 22.521 10.800 -4.488 1.00 95.31 170 GLN A N 1
ATOM 1330 C CA . GLN A 1 170 ? 23.448 10.375 -3.439 1.00 95.31 170 GLN A CA 1
ATOM 1331 C C . GLN A 1 170 ? 24.280 9.136 -3.816 1.00 95.31 170 GLN A C 1
ATOM 1333 O O . GLN A 1 170 ? 25.011 8.629 -2.967 1.00 95.31 170 GLN A O 1
ATOM 1338 N N . GLY A 1 171 ? 24.153 8.611 -5.042 1.00 94.44 171 GLY A N 1
ATOM 1339 C CA . GLY A 1 171 ? 24.819 7.372 -5.458 1.00 94.44 171 GLY A CA 1
ATOM 1340 C C . GLY A 1 171 ? 24.302 6.126 -4.729 1.00 94.44 171 GLY A C 1
ATOM 1341 O O . GLY A 1 171 ? 25.029 5.151 -4.577 1.00 94.44 171 GLY A O 1
ATOM 1342 N N . ARG A 1 172 ? 23.059 6.169 -4.234 1.00 94.56 172 ARG A N 1
ATOM 1343 C CA . ARG A 1 172 ? 22.423 5.123 -3.414 1.00 94.56 172 ARG A CA 1
ATOM 1344 C C . ARG A 1 172 ? 21.367 4.301 -4.157 1.00 94.56 172 ARG A C 1
ATOM 1346 O O . ARG A 1 172 ? 20.638 3.534 -3.525 1.00 94.56 172 ARG A O 1
ATOM 1353 N N . ASP A 1 173 ? 21.268 4.462 -5.473 1.00 94.94 173 ASP A N 1
ATOM 1354 C CA . ASP A 1 173 ? 20.454 3.586 -6.317 1.00 94.94 173 ASP A CA 1
ATOM 1355 C C . ASP A 1 173 ? 21.038 2.162 -6.365 1.00 94.94 173 ASP A C 1
ATOM 1357 O O . ASP A 1 173 ? 22.223 1.939 -6.117 1.00 94.94 173 ASP A O 1
ATOM 1361 N N . GLY A 1 174 ? 20.203 1.182 -6.681 1.00 94.94 174 GLY A N 1
ATOM 1362 C CA . GLY A 1 174 ? 20.627 -0.171 -6.989 1.00 94.94 174 GLY A CA 1
ATOM 1363 C C . GLY A 1 174 ? 19.450 -1.122 -7.181 1.00 94.94 174 GLY A C 1
ATOM 1364 O O . GLY A 1 174 ? 18.301 -0.705 -7.309 1.00 94.94 174 GLY A O 1
ATOM 1365 N N . VAL A 1 175 ? 19.759 -2.415 -7.160 1.00 97.12 175 VAL A N 1
ATOM 1366 C CA . VAL A 1 175 ? 18.796 -3.518 -7.287 1.00 97.12 175 VAL A CA 1
ATOM 1367 C C . VAL A 1 175 ? 17.749 -3.462 -6.166 1.00 97.12 175 VAL A C 1
ATOM 1369 O O . VAL A 1 175 ? 18.119 -3.321 -5.000 1.00 97.12 175 VAL A O 1
ATOM 1372 N N . ALA A 1 176 ? 16.458 -3.560 -6.478 1.00 97.25 176 ALA A N 1
ATOM 1373 C CA . ALA A 1 176 ? 15.399 -3.634 -5.461 1.00 97.25 176 ALA A CA 1
ATOM 1374 C C . ALA A 1 176 ? 15.194 -5.076 -4.959 1.00 97.25 176 ALA A C 1
ATOM 1376 O O . ALA A 1 176 ? 14.958 -5.300 -3.774 1.00 97.25 176 ALA A O 1
ATOM 1377 N N . GLN A 1 177 ? 15.371 -6.071 -5.834 1.00 97.06 177 GLN A N 1
ATOM 1378 C CA . GLN A 1 177 ? 15.369 -7.494 -5.479 1.00 97.06 177 GLN A CA 1
ATOM 1379 C C . GLN A 1 177 ? 16.660 -7.882 -4.737 1.00 97.06 177 GLN A C 1
ATOM 1381 O O . GLN A 1 177 ? 17.601 -8.417 -5.323 1.00 97.06 177 GLN A O 1
ATOM 1386 N N . ARG A 1 178 ? 16.719 -7.611 -3.432 1.00 96.12 178 ARG A N 1
ATOM 1387 C CA . ARG A 1 178 ? 17.788 -8.096 -2.549 1.00 96.12 178 ARG A CA 1
ATOM 1388 C C . ARG A 1 178 ? 17.291 -8.262 -1.107 1.00 96.12 178 ARG A C 1
ATOM 1390 O O . ARG A 1 178 ? 16.313 -7.610 -0.740 1.00 96.12 178 ARG A O 1
ATOM 1397 N N . PRO A 1 179 ? 17.990 -9.051 -0.269 1.00 97.50 179 PRO A N 1
ATOM 1398 C CA . PRO A 1 179 ? 17.621 -9.209 1.131 1.00 97.50 179 PRO A CA 1
ATOM 1399 C C . PRO A 1 179 ? 17.581 -7.893 1.915 1.00 97.50 179 PRO A C 1
ATOM 1401 O O . PRO A 1 179 ? 18.452 -7.038 1.742 1.00 97.50 179 PRO A O 1
ATOM 1404 N N . ALA A 1 180 ? 16.627 -7.776 2.842 1.00 95.94 180 ALA A N 1
ATOM 1405 C CA . ALA A 1 180 ? 16.395 -6.593 3.673 1.00 95.94 180 ALA A CA 1
ATOM 1406 C C . ALA A 1 180 ? 17.670 -6.123 4.403 1.00 95.94 180 ALA A C 1
ATOM 1408 O O . ALA A 1 180 ? 17.999 -4.937 4.414 1.00 95.94 180 ALA A O 1
ATOM 1409 N N . ALA A 1 181 ? 18.460 -7.067 4.921 1.00 96.50 181 ALA A N 1
ATOM 1410 C CA . ALA A 1 181 ? 19.713 -6.792 5.629 1.00 96.50 181 ALA A CA 1
ATOM 1411 C C . ALA A 1 181 ? 20.824 -6.170 4.755 1.00 96.50 181 ALA A C 1
ATOM 1413 O O . ALA A 1 181 ? 21.824 -5.695 5.288 1.00 96.50 181 ALA A O 1
ATOM 1414 N N . GLN A 1 182 ? 20.688 -6.186 3.424 1.00 96.12 182 GLN A N 1
ATOM 1415 C CA . GLN A 1 182 ? 21.672 -5.610 2.501 1.00 96.12 182 GLN A CA 1
ATOM 1416 C C . GLN A 1 182 ? 21.386 -4.147 2.141 1.00 96.12 182 GLN A C 1
ATOM 1418 O O . GLN A 1 182 ? 22.202 -3.513 1.468 1.00 96.12 182 GLN A O 1
ATOM 1423 N N . PHE A 1 183 ? 20.242 -3.597 2.552 1.00 95.62 183 PHE A N 1
ATOM 1424 C CA . PHE A 1 183 ? 19.969 -2.175 2.379 1.00 95.62 183 PHE A CA 1
ATOM 1425 C C . PHE A 1 183 ? 20.673 -1.359 3.461 1.00 95.62 183 PHE A C 1
ATOM 1427 O O . PHE A 1 183 ? 20.721 -1.736 4.629 1.00 95.62 183 PHE A O 1
ATOM 1434 N N . SER A 1 184 ? 21.201 -0.201 3.073 1.00 92.88 184 SER A N 1
ATOM 1435 C CA . SER A 1 184 ? 21.901 0.698 3.988 1.00 92.88 184 SER A CA 1
ATOM 1436 C C . SER A 1 184 ? 21.649 2.143 3.585 1.00 92.88 184 SER A C 1
ATOM 1438 O O . SER A 1 184 ? 22.127 2.623 2.557 1.00 92.88 184 SER A O 1
ATOM 1440 N N . GLY A 1 185 ? 20.822 2.838 4.370 1.00 92.50 185 GLY A N 1
ATOM 1441 C CA . GLY A 1 185 ? 20.470 4.241 4.129 1.00 92.50 185 GLY A CA 1
ATOM 1442 C C . GLY A 1 185 ? 19.661 4.507 2.850 1.00 92.50 185 GLY A C 1
ATOM 1443 O O . GLY A 1 185 ? 19.522 5.667 2.462 1.00 92.50 185 GLY A O 1
ATOM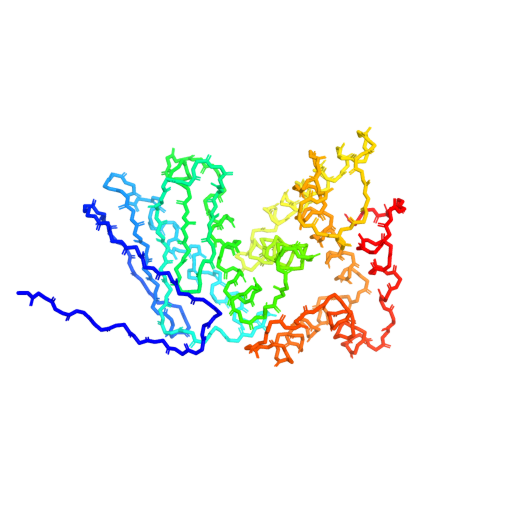 1444 N N . ASN A 1 186 ? 19.148 3.462 2.190 1.00 95.31 186 ASN A N 1
ATOM 1445 C CA . ASN A 1 186 ? 18.386 3.537 0.938 1.00 95.31 186 ASN A CA 1
ATOM 1446 C C . ASN A 1 186 ? 17.147 2.622 0.895 1.00 95.31 186 ASN A C 1
ATOM 1448 O O . ASN A 1 186 ? 16.506 2.546 -0.150 1.00 95.31 186 ASN A O 1
ATOM 1452 N N . TYR A 1 187 ? 16.793 1.975 2.015 1.00 96.44 187 TYR A N 1
ATOM 1453 C CA . TYR A 1 187 ? 15.655 1.051 2.116 1.00 96.44 187 TYR A CA 1
ATOM 1454 C C . TYR A 1 187 ? 14.364 1.694 1.597 1.00 96.44 187 TYR A C 1
ATOM 1456 O O . TYR A 1 187 ? 13.812 1.234 0.609 1.00 96.44 187 TYR A O 1
ATOM 1464 N N . VAL A 1 188 ? 13.962 2.846 2.148 1.00 95.62 188 VAL A N 1
ATOM 1465 C CA . VAL A 1 188 ? 12.735 3.552 1.726 1.00 95.62 188 VAL A CA 1
ATOM 1466 C C . VAL A 1 188 ? 12.709 3.831 0.215 1.00 95.62 188 VAL A C 1
ATOM 1468 O O . VAL A 1 188 ? 11.702 3.615 -0.455 1.00 95.62 188 VAL A O 1
ATOM 1471 N N . ALA A 1 189 ? 13.830 4.277 -0.353 1.00 97.25 189 ALA A N 1
ATOM 1472 C CA . ALA A 1 189 ? 13.892 4.612 -1.771 1.00 97.25 189 ALA A CA 1
ATOM 1473 C C . ALA A 1 189 ? 13.816 3.376 -2.682 1.00 97.25 189 ALA A C 1
ATOM 1475 O O . ALA A 1 189 ? 13.209 3.454 -3.746 1.00 97.25 189 ALA A O 1
ATOM 1476 N N . LEU A 1 190 ? 14.425 2.253 -2.288 1.00 97.69 190 LEU A N 1
ATOM 1477 C CA . LEU A 1 190 ? 14.532 1.059 -3.135 1.00 97.69 190 LEU A CA 1
ATOM 1478 C C . LEU A 1 190 ? 13.475 -0.016 -2.860 1.00 97.69 190 LEU A C 1
ATOM 1480 O O . LEU A 1 190 ? 13.274 -0.871 -3.714 1.00 97.69 190 LEU A O 1
ATOM 1484 N N . VAL A 1 191 ? 12.808 0.031 -1.709 1.00 98.25 191 VAL A N 1
ATOM 1485 C CA . VAL A 1 191 ? 11.782 -0.939 -1.294 1.00 98.25 191 VAL A CA 1
ATOM 1486 C C . VAL A 1 191 ? 10.366 -0.384 -1.463 1.00 98.25 191 VAL A C 1
ATOM 1488 O O . VAL A 1 191 ? 9.463 -1.142 -1.782 1.00 98.25 191 VAL A O 1
ATOM 1491 N N . TYR A 1 192 ? 10.182 0.936 -1.355 1.00 98.44 192 TYR A N 1
ATOM 1492 C CA . TYR A 1 192 ? 8.866 1.576 -1.485 1.00 98.44 192 TYR A CA 1
ATOM 1493 C C . TYR A 1 192 ? 8.795 2.392 -2.774 1.00 98.44 192 TYR A C 1
ATOM 1495 O O . TYR A 1 192 ? 8.022 2.092 -3.680 1.00 98.44 192 TYR A O 1
ATOM 1503 N N . ALA A 1 193 ? 9.656 3.410 -2.897 1.00 98.44 193 ALA A N 1
ATOM 1504 C CA . ALA A 1 193 ? 9.528 4.402 -3.963 1.00 98.44 193 ALA A CA 1
ATOM 1505 C C . ALA A 1 193 ? 9.844 3.843 -5.358 1.00 98.44 193 ALA A C 1
ATOM 1507 O O . ALA A 1 193 ? 9.038 3.984 -6.273 1.00 98.44 193 ALA A O 1
ATOM 1508 N N . LYS A 1 194 ? 11.005 3.200 -5.538 1.00 98.25 194 LYS A N 1
ATOM 1509 C CA . LYS A 1 194 ? 11.407 2.629 -6.832 1.00 98.25 194 LYS A CA 1
ATOM 1510 C C . LYS A 1 194 ? 10.413 1.553 -7.316 1.00 98.25 194 LYS A C 1
ATOM 1512 O O . LYS A 1 194 ? 10.005 1.639 -8.471 1.00 98.25 194 LYS A O 1
ATOM 1517 N N . PRO A 1 195 ? 9.943 0.616 -6.471 1.00 98.56 195 PRO A N 1
ATOM 1518 C CA . PRO A 1 195 ? 8.858 -0.303 -6.820 1.00 98.56 195 PRO A CA 1
ATOM 1519 C C . PRO A 1 195 ? 7.517 0.345 -7.167 1.00 98.56 195 PRO A C 1
ATOM 1521 O O . PRO A 1 195 ? 6.883 -0.068 -8.135 1.00 98.56 195 PRO A O 1
ATOM 1524 N N . ALA A 1 196 ? 7.085 1.372 -6.431 1.00 98.75 196 ALA A N 1
ATOM 1525 C CA . ALA A 1 196 ? 5.856 2.089 -6.765 1.00 98.75 196 ALA A CA 1
ATOM 1526 C C . ALA A 1 196 ? 5.962 2.769 -8.144 1.00 98.75 196 ALA A C 1
ATOM 1528 O O . ALA A 1 196 ? 5.030 2.717 -8.943 1.00 98.75 196 ALA A O 1
ATOM 1529 N N . LEU A 1 197 ? 7.127 3.342 -8.466 1.00 98.81 197 LEU A N 1
ATOM 1530 C CA . LEU A 1 197 ? 7.400 3.919 -9.787 1.00 98.81 197 LEU A CA 1
ATOM 1531 C C . LEU A 1 197 ? 7.493 2.852 -10.885 1.00 98.81 197 LEU A C 1
ATOM 1533 O O . LEU A 1 197 ? 7.039 3.094 -11.998 1.00 98.81 197 LEU A O 1
ATOM 1537 N N . PHE A 1 198 ? 8.017 1.664 -10.584 1.00 98.75 198 PHE A N 1
ATOM 1538 C CA . PHE A 1 198 ? 7.975 0.520 -11.496 1.00 98.75 198 PHE A CA 1
ATOM 1539 C C . PHE A 1 198 ? 6.535 0.119 -11.840 1.00 98.75 198 PHE A C 1
ATOM 1541 O O . PHE A 1 198 ? 6.212 -0.049 -13.014 1.00 98.75 198 PHE A O 1
ATOM 1548 N N . LEU A 1 199 ? 5.655 0.026 -10.841 1.00 98.88 199 LEU A N 1
ATOM 1549 C CA . LEU A 1 199 ? 4.236 -0.269 -11.057 1.00 98.88 199 LEU A CA 1
ATOM 1550 C C . LEU A 1 199 ? 3.543 0.839 -11.866 1.00 98.88 199 LEU A C 1
ATOM 1552 O O . LEU A 1 199 ? 2.766 0.533 -12.769 1.00 98.88 199 LEU A O 1
ATOM 1556 N N . GLN A 1 200 ? 3.893 2.110 -11.637 1.00 98.81 200 GLN A N 1
ATOM 1557 C CA . GLN A 1 200 ? 3.423 3.209 -12.486 1.00 98.81 200 GLN A CA 1
ATOM 1558 C C . GLN A 1 200 ? 3.930 3.085 -13.932 1.00 98.81 200 GLN A C 1
ATOM 1560 O O . GLN A 1 200 ? 3.164 3.308 -14.865 1.00 98.81 200 GLN A O 1
ATOM 1565 N N . ALA A 1 201 ? 5.199 2.721 -14.138 1.00 98.75 201 ALA A N 1
ATOM 1566 C CA . ALA A 1 201 ? 5.773 2.532 -15.470 1.00 98.75 201 ALA A CA 1
ATOM 1567 C C . ALA A 1 201 ? 5.096 1.375 -16.221 1.00 98.75 201 ALA A C 1
ATOM 1569 O O . ALA A 1 201 ? 4.828 1.499 -17.416 1.00 98.75 201 ALA A O 1
ATOM 1570 N N . LEU A 1 202 ? 4.769 0.284 -15.516 1.00 98.62 202 LEU A N 1
ATOM 1571 C CA . LEU A 1 202 ? 3.949 -0.800 -16.056 1.00 98.62 202 LEU A CA 1
ATOM 1572 C C . LEU A 1 202 ? 2.582 -0.274 -16.492 1.00 98.62 202 LEU A C 1
ATOM 1574 O O . LEU A 1 202 ? 2.252 -0.398 -17.668 1.00 98.62 202 LEU A O 1
ATOM 1578 N N . ARG A 1 203 ? 1.828 0.371 -15.590 1.00 98.75 203 ARG A N 1
ATOM 1579 C CA . ARG A 1 203 ? 0.488 0.908 -15.887 1.00 98.75 203 ARG A CA 1
ATOM 1580 C C . ARG A 1 203 ? 0.496 1.909 -17.045 1.00 98.75 203 ARG A C 1
ATOM 1582 O O . ARG A 1 203 ? -0.384 1.861 -17.894 1.00 98.75 203 ARG A O 1
ATOM 1589 N N . ASN A 1 204 ? 1.510 2.768 -17.137 1.00 98.56 204 ASN A N 1
ATOM 1590 C CA . ASN A 1 204 ? 1.664 3.695 -18.262 1.00 98.56 204 ASN A CA 1
ATOM 1591 C C . ASN A 1 204 ? 1.885 2.965 -19.594 1.00 98.56 204 ASN A C 1
ATOM 1593 O O . ASN A 1 204 ? 1.412 3.429 -20.629 1.00 98.56 204 ASN A O 1
ATOM 1597 N N . ARG A 1 205 ? 2.626 1.849 -19.584 1.00 98.38 205 ARG A N 1
ATOM 1598 C CA . ARG A 1 205 ? 2.924 1.077 -20.794 1.00 98.38 205 ARG A CA 1
ATOM 1599 C C . ARG A 1 205 ? 1.734 0.248 -21.265 1.00 98.38 205 ARG A C 1
ATOM 1601 O O . ARG A 1 205 ? 1.531 0.147 -22.471 1.00 98.38 205 ARG A O 1
ATOM 1608 N N . ILE A 1 206 ? 1.021 -0.385 -20.337 1.00 98.56 206 ILE A N 1
ATOM 1609 C CA . ILE A 1 206 ? 0.001 -1.389 -20.666 1.00 98.56 206 ILE A CA 1
ATOM 1610 C C . ILE A 1 206 ? -1.431 -0.904 -20.489 1.00 98.56 206 ILE A C 1
ATOM 1612 O O . ILE A 1 206 ? -2.316 -1.708 -20.702 1.00 98.56 206 ILE A O 1
ATOM 1616 N N . ASP A 1 207 ? -1.639 0.365 -20.131 1.00 98.50 207 ASP A N 1
ATOM 1617 C CA . ASP A 1 207 ? -2.929 0.972 -19.785 1.00 98.50 207 ASP A CA 1
ATOM 1618 C C . ASP A 1 207 ? -3.575 0.480 -18.472 1.00 98.50 207 ASP A C 1
ATOM 1620 O O . ASP A 1 207 ? -3.088 -0.423 -17.787 1.00 98.50 207 ASP A O 1
ATOM 1624 N N . ASP A 1 208 ? -4.651 1.167 -18.069 1.00 98.31 208 ASP A N 1
ATOM 1625 C CA . ASP A 1 208 ? -5.362 0.918 -16.809 1.00 98.31 208 ASP A CA 1
ATOM 1626 C C . ASP A 1 208 ? -6.041 -0.452 -16.774 1.00 98.31 208 ASP A C 1
ATOM 1628 O O . ASP A 1 208 ? -6.020 -1.144 -15.752 1.00 98.31 208 ASP A O 1
ATOM 1632 N N . GLU A 1 209 ? -6.662 -0.835 -17.891 1.00 98.62 209 GLU A N 1
ATOM 1633 C CA . GLU A 1 209 ? -7.490 -2.029 -17.976 1.00 98.62 209 GLU A CA 1
ATOM 1634 C C . GLU A 1 209 ? -6.609 -3.273 -17.903 1.00 98.62 209 GLU A C 1
ATOM 1636 O O . GLU A 1 209 ? -6.855 -4.156 -17.071 1.00 98.62 209 GLU A O 1
ATOM 1641 N N . ALA A 1 210 ? -5.541 -3.327 -18.707 1.00 98.81 210 ALA A N 1
ATOM 1642 C CA . ALA A 1 210 ? -4.631 -4.463 -18.669 1.00 98.81 210 ALA A CA 1
ATOM 1643 C C . ALA A 1 210 ? -3.866 -4.523 -17.340 1.00 98.81 210 ALA A C 1
ATOM 1645 O O . ALA A 1 210 ? -3.687 -5.614 -16.796 1.00 98.81 210 ALA A O 1
ATOM 1646 N N . PHE A 1 211 ? -3.475 -3.378 -16.767 1.00 98.88 211 PHE A N 1
ATOM 1647 C CA . PHE A 1 211 ? -2.790 -3.347 -15.474 1.00 98.88 211 PHE A CA 1
ATOM 1648 C C . PHE A 1 211 ? -3.635 -3.968 -14.361 1.00 98.88 211 PHE A C 1
ATOM 1650 O O . PHE A 1 211 ? -3.191 -4.915 -13.706 1.00 98.88 211 PHE A O 1
ATOM 1657 N N . PHE A 1 212 ? -4.871 -3.503 -14.157 1.00 98.88 212 PHE A N 1
ATOM 1658 C CA . PHE A 1 212 ? -5.707 -4.054 -13.089 1.00 98.88 212 PHE A CA 1
ATOM 1659 C C . PHE A 1 212 ? -6.152 -5.492 -13.370 1.00 98.88 212 PHE A C 1
ATOM 1661 O O . PHE A 1 212 ? -6.218 -6.289 -12.434 1.00 98.88 212 PHE A O 1
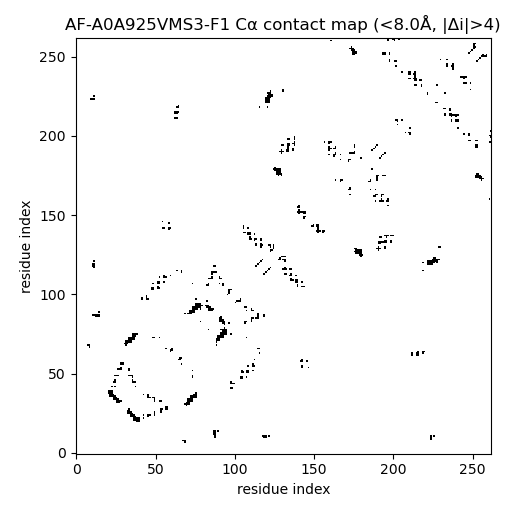ATOM 1668 N N . LYS A 1 213 ? -6.352 -5.880 -14.636 1.00 98.88 213 LYS A N 1
ATOM 1669 C CA . LYS A 1 213 ? -6.560 -7.289 -15.007 1.00 98.88 213 LYS A CA 1
ATOM 1670 C C . LYS A 1 213 ? -5.357 -8.163 -14.629 1.00 98.88 213 LYS A C 1
ATOM 1672 O O . LYS A 1 213 ? -5.537 -9.274 -14.118 1.00 98.88 213 LYS A O 1
ATOM 1677 N N . GLY A 1 214 ? -4.138 -7.668 -14.841 1.00 98.88 214 GLY A N 1
ATOM 1678 C CA . GLY A 1 214 ? -2.898 -8.317 -14.416 1.00 98.88 214 GLY A CA 1
ATOM 1679 C C . GLY A 1 214 ? -2.810 -8.444 -12.896 1.00 98.88 214 GLY A C 1
ATOM 1680 O O . GLY A 1 214 ? -2.573 -9.539 -12.389 1.00 98.88 214 GLY A O 1
ATOM 1681 N N . ILE A 1 215 ? -3.099 -7.368 -12.154 1.00 98.88 215 ILE A N 1
ATOM 1682 C CA . ILE A 1 215 ? -3.128 -7.372 -10.681 1.00 98.88 215 ILE A CA 1
ATOM 1683 C C . ILE A 1 215 ? -4.150 -8.383 -10.140 1.00 98.88 215 ILE A C 1
ATOM 1685 O O . ILE A 1 215 ? -3.824 -9.168 -9.248 1.00 98.88 215 ILE A O 1
ATOM 1689 N N . GLN A 1 216 ? -5.361 -8.420 -10.699 1.00 98.88 216 GLN A N 1
ATOM 1690 C CA . GLN A 1 216 ? -6.401 -9.380 -10.313 1.00 98.88 216 GLN A CA 1
ATOM 1691 C C . GLN A 1 216 ? -5.985 -10.829 -10.601 1.00 98.88 216 GLN A C 1
ATOM 1693 O O . GLN A 1 216 ? -6.215 -11.719 -9.779 1.00 98.88 216 GLN A O 1
ATOM 1698 N N . SER A 1 217 ? -5.334 -11.071 -11.742 1.00 98.69 217 SER A N 1
ATOM 1699 C CA . SER A 1 217 ? -4.829 -12.399 -12.115 1.00 98.69 217 SER A CA 1
ATOM 1700 C C . SER A 1 217 ? -3.692 -12.844 -11.193 1.00 98.69 217 SER A C 1
ATOM 1702 O O . SER A 1 217 ? -3.691 -13.977 -10.709 1.00 98.69 217 SER A O 1
ATOM 1704 N N . TYR A 1 218 ? -2.764 -11.934 -10.884 1.00 98.75 218 TYR A N 1
ATOM 1705 C CA . TYR A 1 218 ? -1.678 -12.165 -9.936 1.00 98.75 218 TYR A CA 1
ATOM 1706 C C . TYR A 1 218 ? -2.212 -12.486 -8.536 1.00 98.75 218 TYR A C 1
ATOM 1708 O O . TYR A 1 218 ? -1.772 -13.459 -7.918 1.00 98.75 218 TYR A O 1
ATOM 1716 N N . TYR A 1 219 ? -3.206 -11.727 -8.067 1.00 98.56 219 TYR A N 1
ATOM 1717 C CA . TYR A 1 219 ? -3.887 -11.990 -6.806 1.00 98.56 219 TYR A CA 1
ATOM 1718 C C . TYR A 1 219 ? -4.531 -13.379 -6.784 1.00 98.56 219 TYR A C 1
ATOM 1720 O O . TYR A 1 219 ? -4.242 -14.180 -5.897 1.00 98.56 219 TYR A O 1
ATOM 1728 N N . ALA A 1 220 ? -5.364 -13.696 -7.778 1.00 97.88 220 ALA A N 1
ATOM 1729 C CA . ALA A 1 220 ? -6.079 -14.967 -7.839 1.00 97.88 220 ALA A CA 1
ATOM 1730 C C . ALA A 1 220 ? -5.134 -16.180 -7.887 1.00 97.88 220 ALA A C 1
ATOM 1732 O O . ALA A 1 220 ? -5.404 -17.188 -7.236 1.00 97.88 220 ALA A O 1
ATOM 1733 N N . ALA A 1 221 ? -4.020 -16.076 -8.617 1.00 97.69 221 ALA A N 1
ATOM 1734 C CA . ALA A 1 221 ? -3.060 -17.166 -8.783 1.00 97.69 221 ALA A CA 1
ATOM 1735 C C . ALA A 1 221 ? -2.165 -17.409 -7.555 1.00 97.69 221 ALA A C 1
ATOM 1737 O O . ALA A 1 221 ? -1.625 -18.505 -7.411 1.00 97.69 221 ALA A O 1
ATOM 1738 N N . ASN A 1 222 ? -1.983 -16.410 -6.683 1.00 96.88 222 ASN A N 1
ATOM 1739 C CA . ASN A 1 222 ? -1.034 -16.483 -5.563 1.00 96.88 222 ASN A CA 1
ATOM 1740 C C . ASN A 1 222 ? -1.685 -16.366 -4.176 1.00 96.88 222 ASN A C 1
ATOM 1742 O O . ASN A 1 222 ? -0.984 -16.443 -3.167 1.00 96.88 222 ASN A O 1
ATOM 1746 N N . ARG A 1 223 ? -3.008 -16.189 -4.102 1.00 94.00 223 ARG A N 1
ATOM 1747 C CA . ARG A 1 223 ? -3.746 -16.117 -2.837 1.00 94.00 223 ARG A CA 1
ATOM 1748 C C . ARG A 1 223 ? -3.510 -17.377 -1.992 1.00 94.00 223 ARG A C 1
ATOM 1750 O O . ARG A 1 223 ? -3.621 -18.493 -2.494 1.00 94.00 223 ARG A O 1
ATOM 1757 N N . TYR A 1 224 ? -3.250 -17.184 -0.700 1.00 92.69 224 TYR A N 1
ATOM 1758 C CA . TYR A 1 224 ? -2.912 -18.215 0.288 1.00 92.69 224 TYR A CA 1
ATOM 1759 C C . TYR A 1 224 ? -1.568 -18.922 0.050 1.00 92.69 224 TYR A C 1
ATOM 1761 O O . TYR A 1 224 ? -1.387 -20.066 0.469 1.00 92.69 224 TYR A O 1
ATOM 1769 N N . SER A 1 225 ? -0.621 -18.257 -0.616 1.00 91.62 225 SER A N 1
ATOM 1770 C CA . SER A 1 225 ? 0.734 -18.766 -0.839 1.00 91.62 225 SER A CA 1
ATOM 1771 C C . SER A 1 225 ? 1.793 -17.770 -0.376 1.00 91.62 225 SER A C 1
ATOM 1773 O O . SER A 1 225 ? 1.627 -16.576 -0.585 1.00 91.62 225 SER A O 1
ATOM 1775 N N . ASP A 1 226 ? 2.914 -18.278 0.145 1.00 90.50 226 ASP A N 1
ATOM 1776 C CA . ASP A 1 226 ? 4.127 -17.501 0.466 1.00 90.50 226 ASP A CA 1
ATOM 1777 C C . ASP A 1 226 ? 5.171 -17.504 -0.671 1.00 90.50 226 ASP A C 1
ATOM 1779 O O . ASP A 1 226 ? 6.333 -17.144 -0.480 1.00 90.50 226 ASP A O 1
ATOM 1783 N N . SER A 1 227 ? 4.784 -17.973 -1.863 1.00 91.62 227 SER A N 1
ATOM 1784 C CA . SER A 1 227 ? 5.686 -18.159 -3.011 1.00 91.62 227 SER A CA 1
ATOM 1785 C C . SER A 1 227 ? 5.545 -17.094 -4.099 1.00 91.62 227 SER A C 1
ATOM 1787 O O . SER A 1 227 ? 6.043 -17.284 -5.212 1.00 91.62 227 SER A O 1
ATOM 1789 N N . ALA A 1 228 ? 4.843 -15.996 -3.815 1.00 95.56 228 ALA A N 1
ATOM 1790 C CA . ALA A 1 228 ? 4.648 -14.933 -4.784 1.00 95.56 228 ALA A CA 1
ATOM 1791 C C . ALA A 1 228 ? 5.987 -14.242 -5.104 1.00 95.56 228 ALA A C 1
ATOM 1793 O O . ALA A 1 228 ? 6.843 -14.050 -4.234 1.00 95.56 228 ALA A O 1
ATOM 1794 N N . SER A 1 229 ? 6.191 -13.894 -6.374 1.00 97.56 229 SER A N 1
ATOM 1795 C CA . SER A 1 229 ? 7.455 -13.349 -6.871 1.00 97.56 229 SER A CA 1
ATOM 1796 C C . SER A 1 229 ? 7.224 -12.256 -7.910 1.00 97.56 229 SER A C 1
ATOM 1798 O O . SER A 1 229 ? 6.170 -12.188 -8.543 1.00 97.56 229 SER A O 1
ATOM 1800 N N . GLY A 1 230 ? 8.250 -11.427 -8.128 1.00 97.69 230 GLY A N 1
ATOM 1801 C CA . GLY A 1 230 ? 8.239 -10.446 -9.213 1.00 97.69 230 GLY A CA 1
ATOM 1802 C C . GLY A 1 230 ? 8.111 -11.089 -10.592 1.00 97.69 230 GLY A C 1
ATOM 1803 O O . GLY A 1 230 ? 7.458 -10.520 -11.459 1.00 97.69 230 GLY A O 1
ATOM 1804 N N . ASP A 1 231 ? 8.651 -12.297 -10.782 1.00 98.25 231 ASP A N 1
ATOM 1805 C CA . ASP A 1 231 ? 8.492 -13.025 -12.041 1.00 98.25 231 ASP A CA 1
ATOM 1806 C C . ASP A 1 231 ? 7.025 -13.336 -12.336 1.00 98.25 231 ASP A C 1
ATOM 1808 O O . ASP A 1 231 ? 6.538 -12.983 -13.406 1.00 98.25 231 ASP A O 1
ATOM 1812 N N . ARG A 1 232 ? 6.291 -13.868 -11.350 1.00 98.31 232 ARG A N 1
ATOM 1813 C CA . ARG A 1 232 ? 4.852 -14.137 -11.487 1.00 98.31 232 ARG A CA 1
ATOM 1814 C C . ARG A 1 232 ? 4.026 -12.866 -11.675 1.00 98.31 232 ARG A C 1
ATOM 1816 O O . ARG A 1 232 ? 3.004 -12.901 -12.355 1.00 98.31 232 ARG A O 1
ATOM 1823 N N . LEU A 1 233 ? 4.444 -11.754 -11.066 1.00 98.62 233 LEU A N 1
ATOM 1824 C CA . LEU A 1 233 ? 3.796 -10.458 -11.271 1.00 98.62 233 LEU A CA 1
ATOM 1825 C C . LEU A 1 233 ? 3.928 -10.019 -12.733 1.00 98.62 233 LEU A C 1
ATOM 1827 O O . LEU A 1 233 ? 2.931 -9.666 -13.354 1.00 98.62 233 LEU A O 1
ATOM 1831 N N . VAL A 1 234 ? 5.135 -10.087 -13.294 1.00 98.50 234 VAL A N 1
ATOM 1832 C CA . VAL A 1 234 ? 5.408 -9.725 -14.694 1.00 98.50 234 VAL A CA 1
ATOM 1833 C C . VAL A 1 234 ? 4.701 -10.664 -15.663 1.00 98.50 234 VAL A C 1
ATOM 1835 O O . VAL A 1 234 ? 4.086 -10.192 -16.608 1.00 98.50 234 VAL A O 1
ATOM 1838 N N . GLU A 1 235 ? 4.711 -11.974 -15.407 1.00 98.62 235 GLU A N 1
ATOM 1839 C CA . GLU A 1 235 ? 3.967 -12.952 -16.214 1.00 98.62 235 GLU A CA 1
ATOM 1840 C C . GLU A 1 235 ? 2.466 -12.627 -16.261 1.00 98.62 235 GLU A C 1
ATOM 1842 O O . GLU A 1 235 ? 1.839 -12.725 -17.317 1.00 98.62 235 GLU A O 1
ATOM 1847 N N . ALA A 1 236 ? 1.885 -12.189 -15.137 1.00 98.69 236 ALA A N 1
ATOM 1848 C CA . ALA A 1 236 ? 0.491 -11.762 -15.085 1.00 98.69 236 ALA A CA 1
ATOM 1849 C C . ALA A 1 236 ? 0.240 -10.462 -15.873 1.00 98.69 236 ALA A C 1
ATOM 1851 O O . ALA A 1 236 ? -0.806 -10.344 -16.514 1.00 98.69 236 ALA A O 1
ATOM 1852 N N . MET A 1 237 ? 1.183 -9.511 -15.864 1.00 98.81 237 MET A N 1
ATOM 1853 C CA . MET A 1 237 ? 1.096 -8.288 -16.678 1.00 98.81 237 MET A CA 1
ATOM 1854 C C . MET A 1 237 ? 1.198 -8.597 -18.175 1.00 98.81 237 MET A C 1
ATOM 1856 O O . MET A 1 237 ? 0.365 -8.134 -18.954 1.00 98.81 237 MET A O 1
ATOM 1860 N N . ASP A 1 238 ? 2.163 -9.434 -18.562 1.00 98.69 238 ASP A N 1
ATOM 1861 C CA . ASP A 1 238 ? 2.396 -9.850 -19.948 1.00 98.69 238 ASP A CA 1
ATOM 1862 C C . ASP A 1 238 ? 1.165 -10.564 -20.525 1.00 98.69 238 ASP A C 1
ATOM 1864 O O . ASP A 1 238 ? 0.694 -10.255 -21.623 1.00 98.69 238 ASP A O 1
ATOM 1868 N N . ALA A 1 239 ? 0.581 -11.481 -19.747 1.00 98.69 239 ALA A N 1
ATOM 1869 C CA . ALA A 1 239 ? -0.647 -12.174 -20.120 1.00 98.69 239 ALA A CA 1
ATOM 1870 C C . ALA A 1 239 ? -1.852 -11.224 -20.234 1.00 98.69 239 ALA A C 1
ATOM 1872 O O . ALA A 1 239 ? -2.729 -11.439 -21.075 1.00 98.69 239 ALA A O 1
ATOM 1873 N N . ALA A 1 240 ? -1.919 -10.180 -19.403 1.00 98.62 240 ALA A N 1
ATOM 1874 C CA . ALA A 1 240 ? -3.026 -9.232 -19.422 1.00 98.62 240 ALA A CA 1
ATOM 1875 C C . ALA A 1 240 ? -2.984 -8.302 -20.643 1.00 98.62 240 ALA A C 1
ATOM 1877 O O . ALA A 1 240 ? -4.040 -8.079 -21.239 1.00 98.62 240 ALA A O 1
ATOM 1878 N N . CYS A 1 241 ? -1.796 -7.815 -21.029 1.00 98.31 241 CYS A N 1
ATOM 1879 C CA . CYS A 1 241 ? -1.618 -6.918 -22.178 1.00 98.31 241 CYS A CA 1
ATOM 1880 C C . CYS A 1 241 ? -1.389 -7.641 -23.515 1.00 98.31 241 CYS A C 1
ATOM 1882 O O . CYS A 1 241 ? -1.494 -7.017 -24.570 1.00 98.31 241 CYS A O 1
ATOM 1884 N N . GLY A 1 242 ? -1.045 -8.935 -23.502 1.00 98.31 242 GLY A N 1
ATOM 1885 C CA . GLY A 1 242 ? -0.621 -9.654 -24.710 1.00 98.31 242 GLY A CA 1
ATOM 1886 C C . GLY A 1 242 ? 0.711 -9.140 -25.274 1.00 98.31 242 GLY A C 1
ATOM 1887 O O . GLY A 1 242 ? 0.949 -9.211 -26.479 1.00 98.31 242 GLY A O 1
ATOM 1888 N N . CYS A 1 243 ? 1.556 -8.581 -24.411 1.00 98.12 243 CYS A N 1
ATOM 1889 C CA . CYS A 1 243 ? 2.790 -7.876 -24.734 1.00 98.12 243 CYS A CA 1
ATOM 1890 C C . CYS A 1 243 ? 3.895 -8.264 -23.736 1.00 98.12 243 CYS A C 1
ATOM 1892 O O . CYS A 1 243 ? 3.620 -8.924 -22.742 1.00 98.12 243 CYS A O 1
ATOM 1894 N N . ALA A 1 244 ? 5.147 -7.884 -23.996 1.00 97.88 244 ALA A N 1
ATOM 1895 C CA . ALA A 1 244 ? 6.251 -8.145 -23.071 1.00 97.88 244 ALA A CA 1
ATOM 1896 C C . ALA A 1 244 ? 6.557 -6.906 -22.214 1.00 97.88 244 ALA A C 1
ATOM 1898 O O . ALA A 1 244 ? 6.724 -5.802 -22.740 1.00 97.88 244 ALA A O 1
ATOM 1899 N N . THR A 1 245 ? 6.676 -7.102 -20.901 1.00 98.19 245 THR A N 1
ATOM 1900 C CA . THR A 1 245 ? 7.002 -6.059 -19.912 1.00 98.19 245 THR A CA 1
ATOM 1901 C C . THR A 1 245 ? 8.217 -6.402 -19.048 1.00 98.19 245 THR A C 1
ATOM 1903 O O . THR A 1 245 ? 8.632 -5.605 -18.202 1.00 98.19 245 THR A O 1
ATOM 1906 N N . ARG A 1 246 ? 8.836 -7.571 -19.271 1.00 97.62 246 ARG A N 1
ATOM 1907 C CA . ARG A 1 246 ? 10.028 -8.040 -18.544 1.00 97.62 246 ARG A CA 1
ATOM 1908 C C . ARG A 1 246 ? 11.191 -7.050 -18.562 1.00 97.62 246 ARG A C 1
ATOM 1910 O O . ARG A 1 246 ? 11.870 -6.920 -17.549 1.00 97.62 246 ARG A O 1
ATOM 1917 N N . ASP A 1 247 ? 11.388 -6.308 -19.645 1.00 97.69 247 ASP A N 1
ATOM 1918 C CA . ASP A 1 247 ? 12.422 -5.272 -19.733 1.00 97.69 247 ASP A CA 1
ATOM 1919 C C . ASP A 1 247 ? 12.272 -4.199 -18.638 1.00 97.69 247 ASP A C 1
ATOM 1921 O O . ASP A 1 247 ? 13.273 -3.747 -18.080 1.00 97.69 247 ASP A O 1
ATOM 1925 N N . LEU A 1 248 ? 11.040 -3.837 -18.251 1.00 97.88 248 LEU A N 1
ATOM 1926 C CA . LEU A 1 248 ? 10.809 -2.931 -17.122 1.00 97.88 248 LEU A CA 1
ATOM 1927 C C . LEU A 1 248 ? 11.204 -3.587 -15.798 1.00 97.88 248 LEU A C 1
ATOM 1929 O O . LEU A 1 248 ? 11.858 -2.956 -14.974 1.00 97.88 248 LEU A O 1
ATOM 1933 N N . TYR A 1 249 ? 10.856 -4.851 -15.583 1.00 98.25 249 TYR A N 1
ATOM 1934 C CA . TYR A 1 249 ? 11.236 -5.558 -14.359 1.00 98.25 249 TYR A CA 1
ATOM 1935 C C . TYR A 1 249 ? 12.754 -5.713 -14.222 1.00 98.25 249 TYR A C 1
ATOM 1937 O O . TYR A 1 249 ? 13.323 -5.471 -13.154 1.00 98.25 249 TYR A O 1
ATOM 1945 N N . GLU A 1 250 ? 13.425 -6.043 -15.322 1.00 97.94 250 GLU A N 1
ATOM 1946 C CA . GLU A 1 250 ? 14.880 -6.121 -15.383 1.00 97.94 250 GLU A CA 1
ATOM 1947 C C . GLU A 1 250 ? 15.523 -4.768 -15.082 1.00 97.94 250 GLU A C 1
ATOM 1949 O O . GLU A 1 250 ? 16.441 -4.699 -14.269 1.00 97.94 250 GLU A O 1
ATOM 1954 N N . ALA A 1 251 ? 15.017 -3.681 -15.664 1.00 96.88 251 ALA A N 1
ATOM 1955 C CA . ALA A 1 251 ? 15.579 -2.351 -15.458 1.00 96.88 251 ALA A CA 1
ATOM 1956 C C . ALA A 1 251 ? 15.322 -1.804 -14.042 1.00 96.88 251 ALA A C 1
ATOM 1958 O O . ALA A 1 251 ? 16.229 -1.270 -13.398 1.00 96.88 251 ALA A O 1
ATOM 1959 N N . TRP A 1 252 ? 14.093 -1.941 -13.542 1.00 97.69 252 TRP A N 1
ATOM 1960 C CA . TRP A 1 252 ? 13.658 -1.316 -12.296 1.00 97.69 252 TRP A CA 1
ATOM 1961 C C . TRP A 1 252 ? 13.942 -2.152 -11.050 1.00 97.69 252 TRP A C 1
ATOM 1963 O O . TRP A 1 252 ? 14.255 -1.594 -9.998 1.00 97.69 252 TRP A O 1
ATOM 1973 N N . VAL A 1 253 ? 13.814 -3.474 -11.132 1.00 97.88 253 VAL A N 1
ATOM 1974 C CA . VAL A 1 253 ? 13.834 -4.328 -9.939 1.00 97.88 253 VAL A CA 1
ATOM 1975 C C . VAL A 1 253 ? 15.112 -5.146 -9.846 1.00 97.88 253 VAL A C 1
ATOM 1977 O O . VAL A 1 253 ? 15.731 -5.174 -8.777 1.00 97.88 253 VAL A O 1
ATOM 1980 N N . LEU A 1 254 ? 15.521 -5.787 -10.943 1.00 97.38 254 LEU A N 1
ATOM 1981 C CA . LEU A 1 254 ? 16.721 -6.633 -10.980 1.00 97.38 254 LEU A CA 1
ATOM 1982 C C . LEU A 1 254 ? 18.002 -5.839 -11.276 1.00 97.38 254 LEU A C 1
ATOM 1984 O O . LEU A 1 254 ? 19.098 -6.271 -10.926 1.00 97.38 254 LEU A O 1
ATOM 1988 N N . GLY A 1 255 ? 17.864 -4.675 -11.905 1.00 92.75 255 GLY A N 1
ATOM 1989 C CA . GLY A 1 255 ? 18.956 -3.828 -12.354 1.00 92.75 255 GLY A CA 1
ATOM 1990 C C . GLY A 1 255 ? 19.300 -2.693 -11.391 1.00 92.75 255 GLY A C 1
ATOM 1991 O O . GLY A 1 255 ? 18.503 -2.234 -10.571 1.00 92.75 255 GLY A O 1
ATOM 1992 N N . SER A 1 256 ? 20.531 -2.201 -11.524 1.00 87.19 256 SER A N 1
ATOM 1993 C CA . SER A 1 256 ? 21.030 -0.988 -10.861 1.00 87.19 256 SER A CA 1
ATOM 1994 C C . SER A 1 256 ? 21.262 0.171 -11.836 1.00 87.19 256 SER A C 1
ATOM 1996 O O . SER A 1 256 ? 21.872 1.171 -11.461 1.00 87.19 256 SER A O 1
ATOM 1998 N N . GLY A 1 257 ? 20.850 0.012 -13.098 1.00 83.88 257 GLY A N 1
ATOM 1999 C CA . GLY A 1 257 ? 20.995 1.027 -14.135 1.00 83.88 257 GLY A CA 1
ATOM 2000 C C . GLY A 1 257 ? 19.984 2.167 -13.978 1.00 83.88 257 GLY A C 1
ATOM 2001 O O . GLY A 1 257 ? 18.945 1.990 -13.338 1.00 83.88 257 GLY A O 1
ATOM 2002 N N . PRO A 1 258 ? 20.270 3.347 -14.553 1.00 82.00 258 PRO A N 1
ATOM 2003 C CA . PRO A 1 258 ? 19.314 4.440 -14.570 1.00 82.00 258 PRO A CA 1
ATOM 2004 C C . PRO A 1 258 ? 18.084 4.061 -15.400 1.00 82.00 258 PRO A C 1
ATOM 2006 O O . PRO A 1 258 ? 18.202 3.506 -16.489 1.00 82.00 258 PRO A O 1
ATOM 2009 N N . VAL A 1 259 ? 16.915 4.436 -14.896 1.00 92.06 259 VAL A N 1
ATOM 2010 C CA . VAL A 1 259 ? 15.617 4.284 -15.562 1.00 92.06 259 VAL A CA 1
ATOM 2011 C C . VAL A 1 259 ? 14.986 5.653 -15.812 1.00 92.06 259 VAL A C 1
ATOM 2013 O O . VAL A 1 259 ? 15.252 6.617 -15.074 1.00 92.06 259 VAL A O 1
ATOM 2016 N N . GLU A 1 260 ? 14.178 5.744 -16.867 1.00 92.88 260 GLU A N 1
ATOM 2017 C CA . GLU A 1 260 ? 13.319 6.899 -17.134 1.00 92.88 260 GLU A CA 1
ATOM 2018 C C . GLU A 1 260 ? 12.168 6.900 -16.130 1.00 92.88 260 GLU A C 1
ATOM 2020 O O . GLU A 1 260 ? 11.409 5.940 -16.064 1.00 92.88 260 GLU A O 1
ATOM 2025 N N . VAL A 1 261 ? 12.074 7.945 -15.305 1.00 94.00 261 VAL A N 1
ATOM 2026 C CA . VAL A 1 261 ? 11.088 8.007 -14.222 1.00 94.00 261 VAL A CA 1
ATOM 2027 C C . VAL A 1 261 ? 9.733 8.447 -14.795 1.00 94.00 261 VAL A C 1
ATOM 2029 O O . VAL A 1 261 ? 9.692 9.535 -15.371 1.00 94.00 261 VAL A O 1
ATOM 2032 N N . PRO A 1 262 ? 8.661 7.640 -14.648 1.00 91.38 262 PRO A N 1
ATOM 2033 C CA . PRO A 1 262 ? 7.324 7.967 -15.147 1.00 91.38 262 PRO A CA 1
ATOM 2034 C C . PRO A 1 262 ? 6.691 9.115 -14.370 1.00 91.38 262 PRO A C 1
ATOM 2036 O O . PRO A 1 262 ? 7.145 9.399 -13.241 1.00 91.38 262 PRO A O 1
#

Sequence (262 aa):
RSRERFVSGPQRDFMMTAMNGLDQASGEADGTRIVSYYQPGNAAAGARALEAAQQAIRIFNQRFGRYPLAELEVVQAALTNFYGVEYPGIVLIEQRLYKGTSGLATTVAHEVAHQWWYGQVGNDAQRNPWLDEGLASYSQIVYREGIGDIEGANNELQGFRTSYARARQQGRDGVAQRPAAQFSGNYVALVYAKPALFLQALRNRIDDEAFFKGIQSYYAANRYSDSASGDRLVEAMDAACGCATRDLYEAWVLGSGPVEVP

Solvent-accessible surface area (backbone atoms only — not comparable to full-atom values): 13727 Å² total; per-residue (Å²): 133,90,83,87,84,90,85,77,75,96,58,78,65,88,82,87,86,90,84,82,80,61,44,74,44,73,52,72,37,96,81,22,40,35,37,14,36,24,57,74,92,30,62,73,39,29,49,46,45,37,49,27,42,38,50,32,50,52,45,42,34,73,51,40,45,75,77,86,60,61,49,38,38,41,33,56,34,90,54,92,86,44,67,56,46,44,50,64,53,39,26,36,34,23,48,70,40,48,74,76,45,85,57,42,45,50,52,41,26,24,34,55,34,16,50,48,33,45,33,28,32,12,47,54,54,59,52,37,36,22,58,35,42,7,54,13,47,37,37,34,35,54,45,26,48,68,73,68,35,55,67,57,20,52,50,51,53,50,49,28,52,51,45,31,52,51,30,48,77,69,72,50,61,45,51,25,69,40,40,53,89,76,52,74,99,32,49,66,27,37,25,28,21,41,35,22,46,43,53,48,43,48,31,71,74,47,35,70,68,23,37,39,51,9,46,28,47,36,40,68,77,26,53,82,33,64,77,48,49,71,66,57,46,43,53,24,37,21,67,42,54,75,48,89,52,57,70,55,48,44,44,52,31,68,22,62,61,93,72,88,81,115

Foldseek 3Di:
DDDDDDDWDQWPDDDDDDDPQWDWDWDDAPQAIEIETHHPPLVVLSVLLRVLLNLLQNLCCVLQNHQDTNAAYEYEDCPPPDQWDAGQRYIYGHNVSSVPDPCSSLSSSLSSQLSQQCTFQAEPCQQQVQRSQQSSLLSSLSSCVSVVNNVSSVVSLVVLVVLLVVCVVVVNFWALRGGPVPHDPNCCNSRHSLSSQLLVVLCVVQPDQLSSQLSNVLSVVRTSHNHRDPVSSQVSSCVSRVHHDVVSCCPRHVGRDDDDGD

Radius of gyration: 18.13 Å; Cα contacts (8 Å, |Δi|>4): 476; chains: 1; bounding box: 44×35×59 Å

Mean predicted aligned error: 3.28 Å

Secondary structure (DSSP, 8-state):
--------SS-SS------SS-EEEEEEETTEEEEEEE-TT-HHHHHHHHHHHHHHHHHHHHHT-----SEEEEEEE--SS-SEE--TTEEEEEGGGGGT-TTHHHHHHHHHHTTTBTTTB---TTT-THHHHHHHHHHHHHHHHHTT-HHHHHHHHHHHHHHHHHHHHTT----SSS-GGG--S-HIIIIIIHHHHHHHHHHHHHHHHHHHHHHHHHHHHHTTBS---HHHHHHHHHHHHTS--HHHHIIIII--S-----

Nearest PDB structures (foldseek):
  3cia-assembly3_C  TM=8.334E-01  e=3.038E-10  unclassified
  3cia-assembly1_A  TM=7.924E-01  e=1.576E-10  unclassified
  3cia-assembly4_D  TM=7.862E-01  e=4.114E-10  unclassified
  1gw6-assembly1_A  TM=7.794E-01  e=4.886E-09  Homo sapiens
  3b7t-assembly1_A  TM=7.894E-01  e=9.909E-09  Homo sapiens

pLDDT: mean 95.78, std 4.68, range [66.88, 98.94]